Protein AF-A0AAV4WUE1-F1 (afdb_monomer_lite)

Secondary structure (DSSP, 8-state):
-----PPPPHHHHHHHHHHHHHHTSHHHHHHHHHS---TT-SSS---TT-HHHHHHHHHHHHHHHHTS---HHHHHHHHHTHHHHHHHHHHHHHHTGGGGGGS-TTTPPBPTTSSB-HHHHHHHHHHTT-S-HHHHHHHHHHTT-HHHHHHHHHH--HHHHHHHHTSS-HHHHHHHHHHHHHSSS---S----SS-HHHHTTT-TTHHHHHHHHS-HHHHHHHHHHHHHTT-S-HHHHHHHHHHS-HHHHHHHHHH-HHHHHHHHTSTTGGGGHHHHHHHHTTT--HHHHHHHHHIIIIIIITTT--SS-HHHHHHHHHHHS-HHHHHHHHH-GGGHHHHHHHHHHHGGG--

Radius of gyration: 22.45 Å; chains: 1; bounding box: 52×56×62 Å

pLDDT: mean 81.65, std 14.43, range [32.5, 96.62]

Structure (mmCIF, N/CA/C/O backbone):
data_AF-A0AAV4WUE1-F1
#
_entry.id   AF-A0AAV4WUE1-F1
#
loop_
_atom_site.group_PDB
_atom_site.id
_atom_site.type_symbol
_atom_site.label_atom_id
_atom_site.label_alt_id
_atom_site.label_comp_id
_atom_site.label_asym_id
_atom_site.label_entity_id
_atom_site.label_seq_id
_atom_site.pdbx_PDB_ins_code
_atom_site.Cartn_x
_atom_site.Cartn_y
_atom_site.Cartn_z
_atom_site.occupancy
_atom_site.B_iso_or_equiv
_atom_site.auth_seq_id
_atom_site.auth_comp_id
_atom_site.auth_asym_id
_atom_site.auth_atom_id
_atom_site.pdbx_PDB_model_num
ATOM 1 N N . MET A 1 1 ? -3.455 12.258 -20.852 1.00 51.34 1 MET A N 1
ATOM 2 C CA . MET A 1 1 ? -2.850 10.989 -20.392 1.00 51.34 1 MET A CA 1
ATOM 3 C C . MET A 1 1 ? -3.925 10.170 -19.678 1.00 51.34 1 MET A C 1
ATOM 5 O O . MET A 1 1 ? -4.513 10.698 -18.748 1.00 51.34 1 MET A O 1
ATOM 9 N N . ASN A 1 2 ? -4.271 8.955 -20.127 1.00 53.84 2 ASN A N 1
ATOM 10 C CA . ASN A 1 2 ? -5.356 8.165 -19.512 1.00 53.84 2 ASN A CA 1
ATOM 11 C C . ASN A 1 2 ? -4.783 6.968 -18.730 1.00 53.84 2 ASN A C 1
ATOM 13 O O . ASN A 1 2 ? -5.052 5.818 -19.054 1.00 53.84 2 ASN A O 1
ATOM 17 N N . ILE A 1 3 ? -3.950 7.245 -17.719 1.00 60.84 3 ILE A N 1
ATOM 18 C CA . ILE A 1 3 ? -3.452 6.241 -16.755 1.00 60.84 3 ILE A CA 1
ATOM 19 C C . ILE A 1 3 ? -4.465 6.143 -15.614 1.00 60.84 3 ILE A C 1
ATOM 21 O O . ILE A 1 3 ? -4.164 6.358 -14.443 1.00 60.84 3 ILE A O 1
ATOM 25 N N . ARG A 1 4 ? -5.732 5.921 -15.963 1.00 62.91 4 ARG A N 1
ATOM 26 C CA . ARG A 1 4 ? -6.765 5.703 -14.955 1.00 62.91 4 ARG A CA 1
ATOM 27 C C . ARG A 1 4 ? -6.743 4.222 -14.600 1.00 62.91 4 ARG A C 1
ATOM 29 O O . ARG A 1 4 ? -6.945 3.408 -15.502 1.00 62.91 4 ARG A O 1
ATOM 36 N N . PRO A 1 5 ? -6.491 3.856 -13.328 1.00 58.69 5 PRO A N 1
ATOM 37 C CA . PRO A 1 5 ? -6.560 2.467 -12.902 1.00 58.69 5 PRO A CA 1
ATOM 38 C C . PRO A 1 5 ? -7.924 1.898 -13.293 1.00 58.69 5 PRO A C 1
ATOM 40 O O . PRO A 1 5 ? -8.952 2.375 -12.811 1.00 58.69 5 PRO A O 1
ATOM 43 N N . GLN A 1 6 ? -7.943 0.924 -14.203 1.00 67.94 6 GLN A N 1
ATOM 44 C CA . GLN A 1 6 ? -9.198 0.337 -14.657 1.00 67.94 6 GLN A CA 1
ATOM 45 C C . GLN A 1 6 ? -9.863 -0.445 -13.523 1.00 67.94 6 GLN A C 1
ATOM 47 O O . GLN A 1 6 ? -9.188 -1.080 -12.705 1.00 67.94 6 GLN A O 1
ATOM 52 N N . VAL A 1 7 ? -11.195 -0.396 -13.492 1.00 77.94 7 VAL A N 1
ATOM 53 C CA . VAL A 1 7 ? -12.005 -1.230 -12.602 1.00 77.94 7 VAL A CA 1
ATOM 54 C C . VAL A 1 7 ? -11.716 -2.701 -12.936 1.00 77.94 7 VAL A C 1
ATOM 56 O O . VAL A 1 7 ? -11.739 -3.047 -14.119 1.00 77.94 7 VAL A O 1
ATOM 59 N N . PRO A 1 8 ? -11.434 -3.566 -11.944 1.00 84.44 8 PRO A N 1
ATOM 60 C CA . PRO A 1 8 ? -11.217 -4.984 -12.202 1.00 84.44 8 PRO A CA 1
ATOM 61 C C . PRO A 1 8 ? -12.427 -5.618 -12.882 1.00 84.44 8 PRO A C 1
ATOM 63 O O . PRO A 1 8 ? -13.576 -5.282 -12.587 1.00 84.44 8 PRO A O 1
ATOM 66 N N . SER A 1 9 ? -12.165 -6.580 -13.757 1.00 89.69 9 SER A N 1
ATOM 67 C CA . SER A 1 9 ? -13.206 -7.412 -14.350 1.00 89.69 9 SER A CA 1
ATOM 68 C C . SER A 1 9 ? -13.952 -8.215 -13.278 1.00 89.69 9 SER A C 1
ATOM 70 O O . SER A 1 9 ? -13.409 -8.536 -12.218 1.00 89.69 9 SER A O 1
ATOM 72 N N . LEU A 1 10 ? -15.189 -8.626 -13.576 1.00 91.75 10 LEU A N 1
ATOM 73 C CA . LEU A 1 10 ? -15.974 -9.477 -12.672 1.00 91.75 10 LEU A CA 1
ATOM 74 C C . LEU A 1 10 ? -15.225 -10.771 -12.311 1.00 91.75 10 LEU A C 1
ATOM 76 O O . LEU A 1 10 ? -15.263 -11.214 -11.165 1.00 91.75 10 LEU A O 1
ATOM 80 N N . LYS A 1 11 ? -14.500 -11.346 -13.278 1.00 91.56 11 LYS A N 1
ATOM 81 C CA . LYS A 1 11 ? -13.661 -12.530 -13.067 1.00 91.56 11 LYS A CA 1
ATOM 82 C C . LYS A 1 11 ? -12.560 -12.262 -12.036 1.00 91.56 11 LYS A C 1
ATOM 84 O O . LYS A 1 11 ? -12.383 -13.069 -11.130 1.00 91.56 11 LYS A O 1
ATOM 89 N N . GLU A 1 12 ? -11.849 -11.138 -12.146 1.00 91.00 12 GLU A N 1
ATOM 90 C CA . GLU A 1 12 ? -10.825 -10.731 -11.169 1.00 91.00 12 GLU A CA 1
ATOM 91 C C . GLU A 1 12 ? -11.423 -10.499 -9.782 1.00 91.00 12 GLU A C 1
ATOM 93 O O . GLU A 1 12 ? -10.920 -11.054 -8.807 1.00 91.00 12 GLU A O 1
ATOM 98 N N . MET A 1 13 ? -12.540 -9.771 -9.696 1.00 93.88 13 MET A N 1
ATOM 99 C CA . MET A 1 13 ? -13.234 -9.532 -8.428 1.00 93.88 13 MET A CA 1
ATOM 100 C C . MET A 1 13 ? -13.645 -10.837 -7.735 1.00 93.88 13 MET A C 1
ATOM 102 O O . MET A 1 13 ? -13.522 -10.953 -6.516 1.00 93.88 13 MET A O 1
ATOM 106 N N . MET A 1 14 ? -14.129 -11.827 -8.494 1.00 93.94 14 MET A N 1
ATOM 107 C CA . MET A 1 14 ? -14.515 -13.125 -7.936 1.00 93.94 14 MET A CA 1
ATOM 108 C C . MET A 1 14 ? -13.307 -13.935 -7.469 1.00 93.94 14 MET A C 1
ATOM 110 O O . MET A 1 14 ? -13.358 -14.481 -6.370 1.00 93.94 14 MET A O 1
ATOM 114 N N . MET A 1 15 ? -12.208 -13.962 -8.233 1.00 94.62 15 MET A N 1
ATOM 115 C CA . MET A 1 15 ? -10.966 -14.613 -7.792 1.00 94.62 15 MET A CA 1
ATOM 116 C C . MET A 1 15 ? -10.454 -14.010 -6.481 1.00 94.62 15 MET A C 1
ATOM 118 O O . MET A 1 15 ? -10.177 -14.744 -5.537 1.00 94.62 15 MET A O 1
ATOM 122 N N . ILE A 1 16 ? -10.413 -12.678 -6.392 1.00 94.81 16 ILE A N 1
ATOM 123 C CA . ILE A 1 16 ? -10.016 -11.951 -5.179 1.00 94.81 16 ILE A CA 1
ATOM 124 C C . ILE A 1 16 ? -10.940 -12.300 -4.011 1.00 94.81 16 ILE A C 1
ATOM 126 O O . ILE A 1 16 ? -10.474 -12.564 -2.906 1.00 94.81 16 ILE A O 1
ATOM 130 N N . LYS A 1 17 ? -12.256 -12.353 -4.243 1.00 95.25 17 LYS A N 1
ATOM 131 C CA . LYS A 1 17 ? -13.226 -12.708 -3.202 1.00 95.25 17 LYS A CA 1
ATOM 132 C C . LYS A 1 17 ? -13.005 -14.124 -2.664 1.00 95.25 17 LYS A C 1
ATOM 134 O O . LYS A 1 17 ? -13.074 -14.309 -1.452 1.00 95.25 17 LYS A O 1
ATOM 139 N N . VAL A 1 18 ? -12.739 -15.103 -3.531 1.00 95.25 18 VAL A N 1
ATOM 140 C CA . VAL A 1 18 ? -12.425 -16.480 -3.110 1.00 95.25 18 VAL A CA 1
ATOM 141 C C . VAL A 1 18 ? -11.096 -16.520 -2.357 1.00 95.25 18 VAL A C 1
ATOM 143 O O . VAL A 1 18 ? -11.035 -17.117 -1.285 1.00 95.25 18 VAL A O 1
ATOM 146 N N . ALA A 1 19 ? -10.068 -15.823 -2.846 1.00 95.19 19 ALA A N 1
ATOM 147 C CA . ALA A 1 19 ? -8.774 -15.738 -2.173 1.00 95.19 19 ALA A CA 1
ATOM 148 C C . ALA A 1 19 ? -8.902 -15.146 -0.757 1.00 95.19 19 ALA A C 1
ATOM 150 O O . ALA A 1 19 ? -8.377 -15.719 0.187 1.00 95.19 19 ALA A O 1
ATOM 151 N N . ILE A 1 20 ? -9.694 -14.080 -0.568 1.00 94.94 20 ILE A N 1
ATOM 152 C CA . ILE A 1 20 ? -9.978 -13.504 0.762 1.00 94.94 20 ILE A CA 1
ATOM 153 C C . ILE A 1 20 ? -10.638 -14.528 1.696 1.00 94.94 20 ILE A C 1
ATOM 155 O O . ILE A 1 20 ? -10.360 -14.534 2.896 1.00 94.94 20 ILE A O 1
ATOM 159 N N . LEU A 1 21 ? -11.544 -15.367 1.182 1.00 93.81 21 LEU A N 1
ATOM 160 C CA . LEU A 1 21 ? -12.186 -16.414 1.982 1.00 93.81 21 LEU A CA 1
ATOM 161 C C . LEU A 1 21 ? -11.181 -17.495 2.392 1.00 93.81 21 LEU A C 1
ATOM 163 O O . LEU A 1 21 ? -11.189 -17.898 3.552 1.00 93.81 21 LEU A O 1
ATOM 167 N N . LEU A 1 22 ? -10.287 -17.897 1.486 1.00 93.88 22 LEU A N 1
ATOM 168 C CA . LEU A 1 22 ? -9.200 -18.830 1.792 1.00 93.88 22 LEU A CA 1
ATOM 169 C C . LEU A 1 22 ? -8.220 -18.242 2.812 1.00 93.88 22 LEU A C 1
ATOM 171 O O . LEU A 1 22 ? -7.928 -18.891 3.807 1.00 93.88 22 LEU A O 1
ATOM 175 N N . SER A 1 23 ? -7.793 -16.986 2.660 1.00 90.94 23 SER A N 1
ATOM 176 C CA . SER A 1 23 ? -6.919 -16.306 3.631 1.00 90.94 23 SER A CA 1
ATOM 177 C C . SER A 1 23 ? -7.534 -16.185 5.034 1.00 90.94 23 SER A C 1
ATOM 179 O O . SER A 1 23 ? -6.822 -15.925 6.002 1.00 90.94 23 SER A O 1
ATOM 181 N N . ARG A 1 24 ? -8.859 -16.338 5.163 1.00 90.62 24 ARG A N 1
ATOM 182 C CA . ARG A 1 24 ? -9.587 -16.329 6.442 1.00 90.62 24 ARG A CA 1
ATOM 183 C C . ARG A 1 24 ? -9.763 -17.715 7.059 1.00 90.62 24 ARG A C 1
ATOM 185 O O . ARG A 1 24 ? -10.214 -17.786 8.201 1.00 90.62 24 ARG A O 1
ATOM 192 N N . ASP A 1 25 ? -9.438 -18.782 6.335 1.00 93.06 25 ASP A N 1
ATOM 193 C CA . ASP A 1 25 ? -9.416 -20.137 6.876 1.00 93.06 25 ASP A CA 1
ATOM 194 C C . ASP A 1 25 ? -8.406 -20.222 8.028 1.00 93.06 25 ASP A C 1
ATOM 196 O O . ASP A 1 25 ? -7.305 -19.682 7.936 1.00 93.06 25 ASP A O 1
ATOM 200 N N . ASN A 1 26 ? -8.780 -20.879 9.128 1.00 90.19 26 ASN A N 1
ATOM 201 C CA . ASN A 1 26 ? -7.963 -20.895 10.342 1.00 90.19 26 ASN A CA 1
ATOM 202 C C . ASN A 1 26 ? -6.594 -21.557 10.135 1.00 90.19 26 ASN A C 1
ATOM 204 O O . ASN A 1 26 ? -5.621 -21.100 10.732 1.00 90.19 26 ASN A O 1
ATOM 208 N N . GLU A 1 27 ? -6.501 -22.594 9.300 1.00 90.94 27 GLU A N 1
ATOM 209 C CA . GLU A 1 27 ? -5.236 -23.285 9.036 1.00 90.94 27 GLU A CA 1
ATOM 210 C C . GLU A 1 27 ? -4.313 -22.373 8.228 1.00 90.94 27 GLU A C 1
ATOM 212 O O . GLU A 1 27 ? -3.203 -22.083 8.674 1.00 90.94 27 GLU A O 1
ATOM 217 N N . ILE A 1 28 ? -4.808 -21.821 7.114 1.00 90.56 28 ILE A N 1
ATOM 218 C CA . ILE A 1 28 ? -4.050 -20.874 6.278 1.00 90.56 28 ILE A CA 1
ATOM 219 C C . ILE A 1 28 ? -3.626 -19.658 7.105 1.00 90.56 28 ILE A C 1
ATOM 221 O O . ILE A 1 28 ? -2.465 -19.255 7.099 1.00 90.56 28 ILE A O 1
ATOM 225 N N . LYS A 1 29 ? -4.556 -19.088 7.871 1.00 87.06 29 LYS A N 1
ATOM 226 C CA . LYS A 1 29 ? -4.295 -17.933 8.725 1.00 87.06 29 LYS A CA 1
ATOM 227 C C . LYS A 1 29 ? -3.235 -18.225 9.785 1.00 87.06 29 LYS A C 1
ATOM 229 O O . LYS A 1 29 ? -2.404 -17.362 10.048 1.00 87.06 29 LYS A O 1
ATOM 234 N N . SER A 1 30 ? -3.263 -19.402 10.409 1.00 87.19 30 SER A N 1
ATOM 235 C CA . SER A 1 30 ? -2.271 -19.778 11.423 1.00 87.19 30 SER A CA 1
ATOM 236 C C . SER A 1 30 ? -0.860 -19.839 10.835 1.00 87.19 30 SER A C 1
ATOM 238 O O . SER A 1 30 ? 0.076 -19.323 11.444 1.00 87.19 30 SER A O 1
ATOM 240 N N . LEU A 1 31 ? -0.735 -20.352 9.607 1.00 85.75 31 LEU A N 1
ATOM 241 C CA . LEU A 1 31 ? 0.522 -20.367 8.868 1.00 85.75 31 LEU A CA 1
ATOM 242 C C . LEU A 1 31 ? 0.985 -18.936 8.565 1.00 85.75 31 LEU A C 1
ATOM 244 O O . LEU A 1 31 ? 2.117 -18.587 8.876 1.00 85.75 31 LEU A O 1
ATOM 248 N N . VAL A 1 32 ? 0.088 -18.066 8.085 1.00 82.25 32 VAL A N 1
ATOM 249 C CA . VAL A 1 32 ? 0.389 -16.645 7.814 1.00 82.25 32 VAL A CA 1
ATOM 250 C C . VAL A 1 32 ? 0.825 -15.885 9.075 1.00 82.25 32 VAL A C 1
ATOM 252 O O . VAL A 1 32 ? 1.696 -15.025 9.003 1.00 82.25 32 VAL A O 1
ATOM 255 N N . VAL A 1 33 ? 0.247 -16.167 10.246 1.00 74.69 33 VAL A N 1
ATOM 256 C CA . VAL A 1 33 ? 0.644 -15.508 11.508 1.00 74.69 33 VAL A CA 1
ATOM 257 C C . VAL A 1 33 ? 2.054 -15.919 11.948 1.00 74.69 33 VAL A C 1
ATOM 259 O O . VAL A 1 33 ? 2.772 -15.108 12.534 1.00 74.69 33 VAL A O 1
ATOM 262 N N . ASN A 1 34 ? 2.470 -17.149 11.641 1.00 63.09 34 ASN A N 1
ATOM 263 C CA . ASN A 1 34 ? 3.813 -17.647 11.950 1.00 63.09 34 ASN A CA 1
ATOM 264 C C . ASN A 1 34 ? 4.895 -17.046 11.037 1.00 63.09 34 ASN A C 1
ATOM 266 O O . ASN A 1 34 ? 6.070 -17.029 11.403 1.00 63.09 34 ASN A O 1
ATOM 270 N N . VAL A 1 35 ? 4.492 -16.469 9.904 1.00 64.31 35 VAL A N 1
ATOM 271 C CA . VAL A 1 35 ? 5.312 -15.648 9.001 1.00 64.31 35 VAL A CA 1
ATOM 272 C C . VAL A 1 35 ? 5.462 -14.242 9.617 1.00 64.31 35 VAL A C 1
ATOM 274 O O . VAL A 1 35 ? 5.078 -13.250 9.005 1.00 64.31 35 VAL A O 1
ATOM 277 N N . LYS A 1 36 ? 5.949 -14.136 10.866 1.00 53.75 36 LYS A N 1
ATOM 278 C CA . LYS A 1 36 ? 6.082 -12.857 11.596 1.00 53.75 36 LYS A CA 1
ATOM 279 C C . LYS A 1 36 ? 6.928 -11.857 10.805 1.00 53.75 36 LYS A C 1
ATOM 281 O O . LYS A 1 36 ? 8.129 -12.061 10.665 1.00 53.75 36 LYS A O 1
ATOM 286 N N . ASP A 1 37 ? 6.307 -10.774 10.345 1.00 53.28 37 ASP A N 1
ATOM 287 C CA . ASP A 1 37 ? 7.000 -9.597 9.824 1.00 53.28 37 ASP A CA 1
ATOM 288 C C . ASP A 1 37 ? 7.270 -8.592 10.942 1.00 53.28 37 ASP A C 1
ATOM 290 O O . ASP A 1 37 ? 6.341 -7.988 11.485 1.00 53.28 37 ASP A O 1
ATOM 294 N N . ASP A 1 38 ? 8.546 -8.347 11.229 1.00 43.12 38 ASP A N 1
ATOM 295 C CA . ASP A 1 38 ? 8.981 -7.167 11.973 1.00 43.12 38 ASP A CA 1
ATOM 296 C C . ASP A 1 38 ? 8.921 -5.943 11.035 1.00 43.12 38 ASP A C 1
ATOM 298 O O . ASP A 1 38 ? 9.925 -5.447 10.536 1.00 43.12 38 ASP A O 1
ATOM 302 N N . PHE A 1 39 ? 7.706 -5.458 10.761 1.00 47.47 39 PHE A N 1
ATOM 303 C CA . PHE A 1 39 ? 7.399 -4.368 9.814 1.00 47.47 39 PHE A CA 1
ATOM 304 C C . PHE A 1 39 ? 7.913 -2.968 10.227 1.00 47.47 39 PHE A C 1
ATOM 306 O O . PHE A 1 39 ? 7.538 -1.971 9.607 1.00 47.47 39 PHE A O 1
ATOM 313 N N . TYR A 1 40 ? 8.720 -2.849 11.286 1.00 42.03 40 TYR A N 1
ATOM 314 C CA . TYR A 1 40 ? 8.951 -1.567 11.963 1.00 42.03 40 TYR A CA 1
ATOM 315 C C . TYR A 1 40 ? 10.125 -0.721 11.459 1.00 42.03 40 TYR A C 1
ATOM 317 O O . TYR A 1 40 ? 10.268 0.404 11.938 1.00 42.03 40 TYR A O 1
ATOM 325 N N . ASP A 1 41 ? 10.905 -1.166 10.470 1.00 37.91 41 ASP A N 1
ATOM 326 C CA . ASP A 1 41 ? 11.935 -0.310 9.871 1.00 37.91 41 ASP A CA 1
ATOM 327 C C . ASP A 1 41 ? 11.678 -0.054 8.380 1.00 37.91 41 ASP A C 1
ATOM 329 O O . ASP A 1 41 ? 11.808 -0.922 7.519 1.00 37.91 41 ASP A O 1
ATOM 333 N N . SER A 1 42 ? 11.285 1.185 8.074 1.00 42.00 42 SER A N 1
ATOM 334 C CA . SER A 1 42 ? 11.085 1.703 6.713 1.00 42.00 42 SER A CA 1
ATOM 335 C C . SER A 1 42 ? 12.388 1.893 5.924 1.00 42.00 42 SER A C 1
ATOM 337 O O . SER A 1 42 ? 12.372 2.402 4.802 1.00 42.00 42 SER A O 1
ATOM 339 N N . SER A 1 43 ? 13.520 1.496 6.489 1.00 39.88 43 SER A N 1
ATOM 340 C CA . SER A 1 43 ? 14.807 1.487 5.824 1.00 39.88 43 SER A CA 1
ATOM 341 C C . SER A 1 43 ? 15.527 0.190 6.151 1.00 39.88 43 SER A C 1
ATOM 343 O O . SER A 1 43 ? 15.800 -0.081 7.306 1.00 39.88 43 SER A O 1
ATOM 345 N N . ILE A 1 44 ? 15.923 -0.534 5.105 1.00 36.22 44 ILE A N 1
ATOM 346 C CA . ILE A 1 44 ? 16.781 -1.731 5.113 1.00 36.22 44 ILE A CA 1
ATOM 347 C C . ILE A 1 44 ? 16.010 -3.059 4.989 1.00 36.22 44 ILE A C 1
ATOM 349 O O . ILE A 1 44 ? 15.071 -3.384 5.703 1.00 36.22 44 ILE A O 1
ATOM 353 N N . SER A 1 45 ? 16.445 -3.797 3.972 1.00 44.38 45 SER A N 1
ATOM 354 C CA . SER A 1 45 ? 15.982 -5.083 3.464 1.00 44.38 45 SER A CA 1
ATOM 355 C C . SER A 1 45 ? 15.980 -6.206 4.501 1.00 44.38 45 SER A C 1
ATOM 357 O O . SER A 1 45 ? 17.053 -6.531 5.002 1.00 44.38 45 SER A O 1
ATOM 359 N N . PHE A 1 46 ? 14.852 -6.891 4.716 1.00 41.12 46 PHE A N 1
ATOM 360 C CA . PHE A 1 46 ? 14.830 -8.146 5.486 1.00 41.12 46 PHE A CA 1
ATOM 361 C C . PHE A 1 46 ? 13.667 -9.078 5.101 1.00 41.12 46 PHE A C 1
ATOM 363 O O . PHE A 1 46 ? 12.797 -9.330 5.925 1.00 41.12 46 PHE A O 1
ATOM 370 N N . TYR A 1 47 ? 13.637 -9.632 3.880 1.00 52.50 47 TYR A N 1
ATOM 371 C CA . TYR A 1 47 ? 12.582 -10.605 3.510 1.00 52.50 47 TYR A CA 1
ATOM 372 C C . TYR A 1 47 ? 13.064 -11.865 2.764 1.00 52.50 47 TYR A C 1
ATOM 374 O O . TYR A 1 47 ? 12.250 -12.609 2.231 1.00 52.50 47 TYR A O 1
ATOM 382 N N . ASP A 1 48 ? 14.359 -12.188 2.823 1.00 41.56 48 ASP A N 1
ATOM 383 C CA . ASP A 1 48 ? 14.929 -13.382 2.162 1.00 41.56 48 ASP A CA 1
ATOM 384 C C . ASP A 1 48 ? 14.746 -14.704 2.958 1.00 41.56 48 ASP A C 1
ATOM 386 O O . ASP A 1 48 ? 15.227 -15.761 2.574 1.00 41.56 48 ASP A O 1
ATOM 390 N N . LEU A 1 49 ? 14.044 -14.697 4.101 1.00 44.31 49 LEU A N 1
ATOM 391 C CA . LEU A 1 49 ? 14.000 -15.859 5.012 1.00 44.31 49 LEU A CA 1
ATOM 392 C C . LEU A 1 49 ? 12.731 -16.731 4.930 1.00 44.31 49 LEU A C 1
ATOM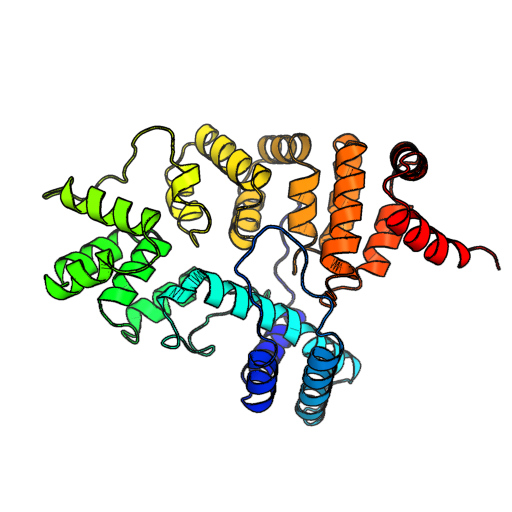 394 O O . LEU A 1 49 ? 12.565 -17.608 5.776 1.00 44.31 49 LEU A O 1
ATOM 398 N N . ARG A 1 50 ? 11.810 -16.515 3.973 1.00 56.56 50 ARG A N 1
ATOM 399 C CA . ARG A 1 50 ? 10.449 -17.110 4.062 1.00 56.56 50 ARG A CA 1
ATOM 400 C C . ARG A 1 50 ? 9.877 -17.752 2.795 1.00 56.56 50 ARG A C 1
ATOM 402 O O . ARG A 1 50 ? 8.685 -18.059 2.766 1.00 56.56 50 ARG A O 1
ATOM 409 N N . GLY A 1 51 ? 10.689 -17.996 1.763 1.00 59.50 51 GLY A N 1
ATOM 410 C CA . GLY A 1 51 ? 10.225 -18.676 0.539 1.00 59.50 51 GLY A CA 1
ATOM 411 C C . GLY A 1 51 ? 9.592 -20.052 0.814 1.00 59.50 51 GLY A C 1
ATOM 412 O O . GLY A 1 51 ? 8.573 -20.407 0.221 1.00 59.50 51 GLY A O 1
ATOM 413 N N . ASN A 1 52 ? 10.125 -20.790 1.791 1.00 65.38 52 ASN A N 1
ATOM 414 C CA . ASN A 1 52 ? 9.595 -22.091 2.210 1.00 65.38 52 ASN A CA 1
ATOM 415 C C . ASN A 1 52 ? 8.222 -21.996 2.906 1.00 65.38 52 ASN A C 1
ATOM 417 O O . ASN A 1 52 ? 7.333 -22.781 2.595 1.00 65.38 52 ASN A O 1
ATOM 421 N N . GLN A 1 53 ? 8.008 -21.016 3.787 1.00 75.94 53 GLN A N 1
ATOM 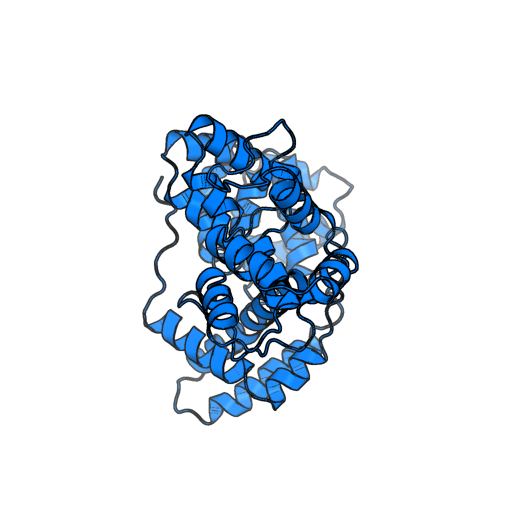422 C CA . GLN A 1 53 ? 6.740 -20.851 4.509 1.00 75.94 53 GLN A CA 1
ATOM 423 C C . GLN A 1 53 ? 5.593 -20.426 3.583 1.00 75.94 53 GLN A C 1
ATOM 425 O O . GLN A 1 53 ? 4.460 -20.874 3.743 1.00 75.94 53 GLN A O 1
ATOM 430 N N . TRP A 1 54 ? 5.872 -19.582 2.583 1.00 80.88 54 TRP A N 1
ATOM 431 C CA . TRP A 1 54 ? 4.862 -19.220 1.584 1.00 80.88 54 TRP A CA 1
ATOM 432 C C . TRP A 1 54 ? 4.498 -20.387 0.670 1.00 80.88 54 TRP A C 1
ATOM 434 O O . TRP A 1 54 ? 3.330 -20.509 0.306 1.00 80.88 54 TRP A O 1
ATOM 444 N N . THR A 1 55 ? 5.457 -21.263 0.366 1.00 83.94 55 THR A N 1
ATOM 445 C CA . THR A 1 55 ? 5.192 -22.499 -0.383 1.00 83.94 55 THR A CA 1
ATOM 446 C C . THR A 1 55 ? 4.218 -23.393 0.388 1.00 83.94 55 THR A C 1
ATOM 448 O O . THR A 1 55 ? 3.202 -23.793 -0.169 1.00 83.94 55 THR A O 1
ATOM 451 N N . GLU A 1 56 ? 4.432 -23.599 1.693 1.00 88.81 56 GLU A N 1
ATOM 452 C CA . GLU A 1 56 ? 3.511 -24.366 2.552 1.00 88.81 56 GLU A CA 1
ATOM 453 C C . GLU A 1 56 ? 2.096 -23.753 2.581 1.00 88.81 56 GLU A C 1
ATOM 455 O O . GLU A 1 56 ? 1.092 -24.459 2.464 1.00 88.81 56 GLU A O 1
ATOM 460 N N . ILE A 1 57 ? 1.994 -22.421 2.680 1.00 89.88 57 ILE A N 1
ATOM 461 C CA . ILE A 1 57 ? 0.707 -21.710 2.618 1.00 89.88 57 ILE A CA 1
ATOM 462 C C . ILE A 1 57 ? 0.010 -21.952 1.272 1.00 89.88 57 ILE A C 1
ATOM 464 O O . ILE A 1 57 ? -1.202 -22.183 1.241 1.00 89.88 57 ILE A O 1
ATOM 468 N N . GLN A 1 58 ? 0.756 -21.888 0.167 1.00 90.88 58 GLN A N 1
ATOM 469 C CA . GLN A 1 58 ? 0.229 -22.102 -1.178 1.00 90.88 58 GLN A CA 1
ATOM 470 C C . GLN A 1 58 ? -0.219 -23.550 -1.390 1.00 90.88 58 GLN A C 1
ATOM 472 O O . GLN A 1 58 ? -1.311 -23.759 -1.910 1.00 90.88 58 GLN A O 1
ATOM 477 N N . GLU A 1 59 ? 0.567 -24.533 -0.951 1.00 92.62 59 GLU A N 1
ATOM 478 C CA . GLU A 1 59 ? 0.215 -25.957 -0.997 1.00 92.62 59 GLU A CA 1
ATOM 479 C C . GLU A 1 59 ? -1.068 -26.219 -0.208 1.00 92.62 59 GLU A C 1
ATOM 481 O O . GLU A 1 59 ? -2.043 -26.743 -0.746 1.00 92.62 59 GLU A O 1
ATOM 486 N N . LYS A 1 60 ? -1.138 -25.726 1.032 1.00 95.00 60 LYS A N 1
ATOM 487 C CA . LYS A 1 60 ? -2.318 -25.892 1.883 1.00 95.00 60 LYS A CA 1
ATOM 488 C C . LYS A 1 60 ? -3.563 -25.220 1.302 1.00 95.00 60 LYS A C 1
ATOM 490 O O . LYS A 1 60 ? -4.679 -25.735 1.421 1.00 95.00 60 LYS A O 1
ATOM 495 N N . ALA A 1 61 ? -3.398 -24.053 0.687 1.00 94.75 61 ALA A N 1
ATOM 496 C CA . ALA A 1 61 ? -4.482 -23.375 -0.006 1.00 94.75 61 ALA A CA 1
ATOM 497 C C . ALA A 1 61 ? -4.908 -24.099 -1.286 1.00 94.75 61 ALA A C 1
ATOM 499 O O . ALA A 1 61 ? -6.105 -24.142 -1.582 1.00 94.75 61 ALA A O 1
ATOM 500 N N . MET A 1 62 ? -3.952 -24.685 -2.010 1.00 95.69 62 MET A N 1
ATOM 501 C CA . MET A 1 62 ? -4.211 -25.498 -3.190 1.00 95.69 62 MET A CA 1
ATOM 502 C C . MET A 1 62 ? -5.024 -26.743 -2.821 1.00 95.69 62 MET A C 1
ATOM 504 O O . MET A 1 62 ? -6.038 -27.010 -3.462 1.00 95.69 62 MET A O 1
ATOM 508 N N . ASP A 1 63 ? -4.673 -27.433 -1.735 1.00 95.19 63 ASP A N 1
ATOM 509 C CA . ASP A 1 63 ? -5.437 -28.579 -1.229 1.00 95.19 63 ASP A CA 1
ATOM 510 C C . ASP A 1 63 ? -6.893 -28.198 -0.959 1.00 95.19 63 ASP A C 1
ATOM 512 O O . ASP A 1 63 ? -7.821 -28.870 -1.410 1.00 95.19 63 ASP A O 1
ATOM 516 N N . LYS A 1 64 ? -7.121 -27.067 -0.282 1.00 95.06 64 LYS A N 1
ATOM 517 C CA . LYS A 1 64 ? -8.479 -26.597 0.023 1.00 95.06 64 LYS A CA 1
ATOM 518 C C . LYS A 1 64 ? -9.255 -26.225 -1.233 1.00 95.06 64 LYS A C 1
ATOM 520 O O . LYS A 1 64 ? -10.415 -26.610 -1.359 1.00 95.06 64 LYS A O 1
ATOM 525 N N . ILE A 1 65 ? -8.652 -25.487 -2.163 1.00 95.31 65 ILE A N 1
ATOM 526 C CA . ILE A 1 65 ? -9.362 -25.047 -3.368 1.00 95.31 65 ILE A CA 1
ATOM 527 C C . ILE A 1 65 ? -9.555 -26.177 -4.387 1.00 95.31 65 ILE A C 1
ATOM 529 O O . ILE A 1 65 ? -10.489 -26.103 -5.182 1.00 95.31 65 ILE A O 1
ATOM 533 N N . SER A 1 66 ? -8.733 -27.233 -4.340 1.00 93.62 66 SER A N 1
ATOM 534 C CA . SER A 1 66 ? -8.875 -28.420 -5.195 1.00 93.62 66 SER A CA 1
ATOM 535 C C . SER A 1 66 ? -10.212 -29.142 -4.990 1.00 93.62 66 SER A C 1
ATOM 537 O O . SER A 1 66 ? -10.712 -29.788 -5.906 1.00 93.62 66 SER A O 1
ATOM 539 N N . THR A 1 67 ? -10.832 -28.961 -3.817 1.00 91.62 67 THR A N 1
ATOM 540 C CA . THR A 1 67 ? -12.177 -29.470 -3.506 1.00 91.62 67 THR A CA 1
ATOM 541 C C . THR A 1 67 ? -13.292 -28.747 -4.267 1.00 91.62 67 THR A C 1
ATOM 543 O O . THR A 1 67 ? -14.420 -29.233 -4.320 1.00 91.62 67 THR A O 1
ATOM 546 N N . VAL A 1 68 ? -12.996 -27.587 -4.859 1.00 90.12 68 VAL A N 1
ATOM 547 C CA . VAL A 1 68 ? -13.932 -26.811 -5.672 1.00 90.12 68 VAL A CA 1
ATOM 548 C C . VAL A 1 68 ? -13.721 -27.170 -7.142 1.00 90.12 68 VAL A C 1
ATOM 550 O O . VAL A 1 68 ? -12.592 -27.125 -7.633 1.00 90.12 68 VAL A O 1
ATOM 553 N N . GLU A 1 69 ? -14.809 -27.456 -7.864 1.00 91.75 69 GLU A N 1
ATOM 554 C CA . GLU A 1 69 ? -14.825 -27.778 -9.302 1.00 91.75 69 GLU A CA 1
ATOM 555 C C . GLU A 1 69 ? -14.450 -26.564 -10.184 1.00 91.75 69 GLU A C 1
ATOM 557 O O . GLU A 1 69 ? -15.260 -26.006 -10.925 1.00 91.75 69 GLU A O 1
ATOM 562 N N . LEU A 1 70 ? -13.200 -26.114 -10.084 1.00 92.31 70 LEU A N 1
ATOM 563 C CA . LEU A 1 70 ? -12.621 -25.029 -10.868 1.00 92.31 70 LEU A CA 1
ATOM 564 C C . LEU A 1 70 ? -11.465 -25.551 -11.727 1.00 92.31 70 LEU A C 1
ATOM 566 O O . LEU A 1 70 ? -10.738 -26.447 -11.303 1.00 92.31 70 LEU A O 1
ATOM 570 N N . PRO A 1 71 ? -11.215 -24.958 -12.909 1.00 94.50 71 PRO A N 1
ATOM 571 C CA . PRO A 1 71 ? -10.025 -25.284 -13.686 1.00 94.50 71 PRO A CA 1
ATOM 572 C C . PRO A 1 71 ? -8.746 -25.051 -12.872 1.00 94.50 71 PRO A C 1
ATOM 574 O O . PRO A 1 71 ? -8.603 -24.005 -12.236 1.00 94.50 71 PRO A O 1
ATOM 577 N N . THR A 1 72 ? -7.775 -25.962 -12.960 1.00 93.69 72 THR A N 1
ATOM 578 C CA . THR A 1 72 ? -6.500 -25.884 -12.216 1.00 93.69 72 THR A CA 1
ATOM 579 C C . THR A 1 72 ? -5.756 -24.567 -12.447 1.00 93.69 72 THR A C 1
ATOM 581 O O . THR A 1 72 ? -5.180 -23.994 -11.526 1.00 93.69 72 THR A O 1
ATOM 584 N N . SER A 1 73 ? -5.816 -24.021 -13.665 1.00 92.88 73 SER A N 1
ATOM 585 C CA . SER A 1 73 ? -5.220 -22.716 -13.978 1.00 92.88 73 SER A CA 1
ATOM 586 C C . SER A 1 73 ? -5.872 -21.563 -13.207 1.00 92.88 73 SER A C 1
ATOM 588 O O . SER A 1 73 ? -5.199 -20.597 -12.855 1.00 92.88 73 SER A O 1
ATOM 590 N N . LEU A 1 74 ? -7.173 -21.656 -12.919 1.00 93.69 74 LEU A N 1
ATOM 591 C CA . LEU A 1 74 ? -7.893 -20.679 -12.110 1.00 93.69 74 LEU A CA 1
ATOM 592 C C . LEU A 1 74 ? -7.598 -20.869 -10.622 1.00 93.69 74 LEU A C 1
ATOM 594 O O . LEU A 1 74 ? -7.389 -19.879 -9.927 1.00 93.69 74 LEU A O 1
ATOM 598 N N . GLN A 1 75 ? -7.535 -22.118 -10.157 1.00 95.12 75 GLN A N 1
ATOM 599 C CA . GLN A 1 75 ? -7.151 -22.446 -8.783 1.00 95.12 75 GLN A CA 1
ATOM 600 C C . GLN A 1 75 ? -5.774 -21.864 -8.447 1.00 95.12 75 GLN A C 1
ATOM 602 O O . GLN A 1 75 ? -5.645 -21.119 -7.478 1.00 95.12 75 GLN A O 1
ATOM 607 N N . LYS A 1 76 ? -4.783 -22.095 -9.319 1.00 93.19 76 LYS A N 1
ATOM 608 C CA . LYS A 1 76 ? -3.431 -21.541 -9.183 1.00 93.19 76 LYS A CA 1
ATOM 609 C C . LYS A 1 76 ? -3.447 -20.016 -9.048 1.00 93.19 76 LYS A C 1
ATOM 611 O O . LYS A 1 76 ? -2.885 -19.482 -8.100 1.00 93.19 76 LYS A O 1
ATOM 616 N N . ARG A 1 77 ? -4.177 -19.323 -9.928 1.00 91.88 77 ARG A N 1
ATOM 617 C CA . ARG A 1 77 ? -4.312 -17.857 -9.871 1.00 91.88 77 ARG A CA 1
ATOM 618 C C . ARG A 1 77 ? -4.973 -17.354 -8.589 1.00 91.88 77 ARG A C 1
ATOM 620 O O . ARG A 1 77 ? -4.661 -16.259 -8.144 1.00 91.88 77 ARG A O 1
ATOM 627 N N . ILE A 1 78 ? -5.915 -18.104 -8.017 1.00 95.06 78 ILE A N 1
ATOM 628 C CA . ILE A 1 78 ? -6.550 -17.738 -6.744 1.00 95.06 78 ILE A CA 1
ATOM 629 C C . ILE A 1 78 ? -5.562 -17.916 -5.585 1.00 95.06 78 ILE A C 1
ATOM 631 O O . ILE A 1 78 ? -5.483 -17.044 -4.724 1.00 95.06 78 ILE A O 1
ATOM 635 N N . VAL A 1 79 ? -4.793 -19.006 -5.578 1.00 93.62 79 VAL A N 1
ATOM 636 C CA . VAL A 1 79 ? -3.763 -19.272 -4.561 1.00 93.62 79 VAL A CA 1
ATOM 637 C C . VAL A 1 79 ? -2.657 -18.210 -4.597 1.00 93.62 79 VAL A C 1
ATOM 639 O O . VAL A 1 79 ? -2.276 -17.696 -3.547 1.00 93.62 79 VAL A O 1
ATOM 642 N N . GLU A 1 80 ? -2.218 -17.792 -5.788 1.00 89.12 80 GLU A N 1
ATOM 643 C CA . GLU A 1 80 ? -1.235 -16.710 -5.979 1.00 89.12 80 GLU A CA 1
ATOM 644 C C . GLU A 1 80 ? -1.687 -15.368 -5.361 1.00 89.12 80 GLU A C 1
ATOM 646 O O . GLU A 1 80 ? -0.857 -14.562 -4.948 1.00 89.12 80 GLU A O 1
ATOM 651 N N . LEU A 1 81 ? -2.998 -15.124 -5.221 1.00 90.75 81 LEU A N 1
ATOM 652 C CA . LEU A 1 81 ? -3.528 -13.901 -4.602 1.00 90.75 81 LEU A CA 1
ATOM 653 C C . LEU A 1 81 ? -3.452 -13.901 -3.068 1.00 90.75 81 LEU A C 1
ATOM 655 O O . LEU A 1 81 ? -3.595 -12.840 -2.458 1.00 90.75 81 LEU A O 1
ATOM 659 N N . ILE A 1 82 ? -3.238 -15.049 -2.419 1.00 90.69 82 ILE A N 1
ATOM 660 C CA . ILE A 1 82 ? -3.261 -15.148 -0.951 1.00 90.69 82 ILE A CA 1
ATOM 661 C C . ILE A 1 82 ? -2.160 -14.298 -0.328 1.00 90.69 82 ILE A C 1
ATOM 663 O O . ILE A 1 82 ? -2.419 -13.590 0.643 1.00 90.69 82 ILE A O 1
ATOM 667 N N . LYS A 1 83 ? -0.951 -14.323 -0.890 1.00 85.75 83 LYS A N 1
ATOM 668 C CA . LYS A 1 83 ? 0.174 -13.562 -0.347 1.00 85.75 83 LYS A CA 1
ATOM 669 C C . LYS A 1 83 ? -0.029 -12.047 -0.421 1.00 85.75 83 LYS A C 1
ATOM 671 O O . LYS A 1 83 ? 0.036 -11.428 0.641 1.00 85.75 83 LYS A O 1
ATOM 676 N N . PRO A 1 84 ? -0.317 -11.418 -1.582 1.00 85.12 84 PRO A N 1
ATOM 677 C CA . PRO A 1 84 ? -0.533 -9.971 -1.621 1.00 85.12 84 PRO A CA 1
ATOM 678 C C . PRO A 1 84 ? -1.696 -9.524 -0.722 1.00 85.12 84 PRO A C 1
ATOM 680 O O . PRO A 1 84 ? -1.599 -8.481 -0.078 1.00 85.12 84 PRO A O 1
ATOM 683 N N . LEU A 1 85 ? -2.758 -10.331 -0.588 1.00 89.94 85 LEU A N 1
ATOM 684 C CA . LEU A 1 85 ? -3.848 -10.054 0.355 1.00 89.94 85 LEU A CA 1
ATOM 685 C C . LEU A 1 85 ? -3.377 -10.121 1.815 1.00 89.94 85 LEU A C 1
ATOM 687 O O . LEU A 1 85 ? -3.662 -9.222 2.604 1.00 89.94 85 LEU A O 1
ATOM 691 N N . SER A 1 86 ? -2.632 -11.159 2.189 1.00 87.00 86 SER A N 1
ATOM 692 C CA . SER A 1 86 ? -2.071 -11.296 3.536 1.00 87.00 86 SER A CA 1
ATOM 693 C C . SER A 1 86 ? -1.134 -10.137 3.888 1.00 87.00 86 SER A C 1
ATOM 695 O O . SER A 1 86 ? -1.246 -9.583 4.982 1.00 87.00 86 SER A O 1
ATOM 697 N N . LEU A 1 87 ? -0.282 -9.715 2.950 1.00 82.75 87 LEU A N 1
ATOM 698 C CA . LEU A 1 87 ? 0.625 -8.578 3.122 1.00 82.75 87 LEU A CA 1
ATOM 699 C C . LEU A 1 87 ? -0.137 -7.253 3.273 1.00 82.75 87 LEU A C 1
ATOM 701 O O . LEU A 1 87 ? 0.186 -6.456 4.152 1.00 82.75 87 LEU A O 1
ATOM 705 N N . GLU A 1 88 ? -1.190 -7.018 2.486 1.00 86.12 88 GLU A N 1
ATOM 706 C CA . GLU A 1 88 ? -2.041 -5.828 2.636 1.00 86.12 88 GLU A CA 1
ATOM 707 C C . GLU A 1 88 ? -2.764 -5.817 4.000 1.00 86.12 88 GLU A C 1
ATOM 709 O O . GLU A 1 88 ? -2.854 -4.774 4.655 1.00 86.12 88 GLU A O 1
ATOM 714 N N . ALA A 1 89 ? -3.219 -6.977 4.488 1.00 88.12 89 ALA A N 1
ATOM 715 C CA . ALA A 1 89 ? -3.814 -7.104 5.820 1.00 88.12 89 ALA A CA 1
ATOM 716 C C . ALA A 1 89 ? -2.802 -6.858 6.949 1.00 88.12 89 ALA A C 1
ATOM 718 O O . ALA A 1 89 ? -3.116 -6.153 7.912 1.00 88.12 89 ALA A O 1
ATOM 719 N N . GLN A 1 90 ? -1.592 -7.407 6.838 1.00 83.44 90 GLN A N 1
ATOM 720 C CA . GLN A 1 90 ? -0.508 -7.179 7.796 1.00 83.44 90 GLN A CA 1
ATOM 721 C C . GLN A 1 90 ? -0.081 -5.713 7.817 1.00 83.44 90 GLN A C 1
ATOM 723 O O . GLN A 1 90 ? 0.010 -5.132 8.895 1.00 83.44 90 GLN A O 1
ATOM 728 N N . LYS A 1 91 ? 0.071 -5.080 6.650 1.00 81.88 91 LYS A N 1
ATOM 729 C CA . LYS A 1 91 ? 0.340 -3.643 6.529 1.00 81.88 91 LYS A CA 1
ATOM 730 C C . LYS A 1 91 ? -0.716 -2.815 7.253 1.00 81.88 91 LYS A C 1
ATOM 732 O O . LYS A 1 91 ? -0.376 -1.920 8.026 1.00 81.88 91 LYS A O 1
ATOM 737 N N . TRP A 1 92 ? -1.997 -3.123 7.041 1.00 86.88 92 TRP A N 1
ATOM 738 C CA . TRP A 1 92 ? -3.075 -2.443 7.754 1.00 86.88 92 TRP A CA 1
ATOM 739 C C . TRP A 1 92 ? -2.951 -2.644 9.269 1.00 86.88 92 TRP A C 1
ATOM 741 O O . TRP A 1 92 ? -3.013 -1.667 10.010 1.00 86.88 92 TRP A O 1
ATOM 751 N N . LYS A 1 93 ? -2.704 -3.869 9.747 1.00 86.56 93 LYS A N 1
ATOM 752 C CA . LYS A 1 93 ? -2.518 -4.146 11.183 1.00 86.56 93 LYS A CA 1
ATOM 753 C C . LYS A 1 93 ? -1.296 -3.451 11.778 1.00 86.56 93 LYS A C 1
ATOM 755 O O . LYS A 1 93 ? -1.385 -2.987 12.905 1.00 86.56 93 LYS A O 1
ATOM 760 N N . GLY A 1 94 ? -0.193 -3.351 11.038 1.00 81.56 94 GLY A N 1
ATOM 761 C CA . GLY A 1 94 ? 1.016 -2.650 11.473 1.00 81.56 94 GLY A CA 1
ATOM 762 C C . GLY A 1 94 ? 0.759 -1.162 11.700 1.00 81.56 94 GLY A C 1
ATOM 763 O O . GLY A 1 94 ? 1.102 -0.634 12.751 1.00 81.56 94 GLY A O 1
ATOM 764 N N . ILE A 1 95 ? 0.060 -0.512 10.764 1.00 79.94 95 ILE A N 1
ATOM 765 C CA . ILE A 1 95 ? -0.351 0.898 10.896 1.00 79.94 95 ILE A CA 1
ATOM 766 C C . ILE A 1 95 ? -1.343 1.091 12.052 1.00 79.94 95 ILE A C 1
ATOM 768 O O . ILE A 1 95 ? -1.365 2.137 12.688 1.00 79.94 95 ILE A O 1
ATOM 772 N N . HIS A 1 96 ? -2.169 0.085 12.340 1.00 86.31 96 HIS A N 1
ATOM 773 C CA . HIS A 1 96 ? -3.169 0.134 13.408 1.00 86.31 96 HIS A CA 1
ATOM 774 C C . HIS A 1 96 ? -2.766 -0.718 14.614 1.00 86.31 96 HIS A C 1
ATOM 776 O O . HIS A 1 96 ? -3.632 -1.272 15.296 1.00 86.31 96 HIS A O 1
ATOM 782 N N . SER A 1 97 ? -1.465 -0.831 14.896 1.00 86.00 97 SER A N 1
ATOM 783 C CA . SER A 1 97 ? -0.954 -1.684 15.976 1.00 86.00 97 SER A CA 1
ATOM 784 C C . SER A 1 97 ? -1.470 -1.255 17.351 1.00 86.00 97 SER A C 1
ATOM 786 O O . SER A 1 97 ? -1.651 -2.096 18.232 1.00 86.00 97 SER A O 1
ATOM 788 N N . PHE A 1 98 ? -1.832 0.025 17.507 1.00 85.25 98 PHE A N 1
ATOM 789 C CA . PHE A 1 98 ? -2.506 0.559 18.692 1.00 85.25 98 PHE A CA 1
ATOM 790 C C . PHE A 1 98 ? -3.864 -0.099 18.984 1.00 85.25 98 PHE A C 1
ATOM 792 O O . PHE A 1 98 ? -4.358 0.043 20.093 1.00 85.25 98 PHE A O 1
ATOM 799 N N . LEU A 1 99 ? -4.480 -0.807 18.028 1.00 87.44 99 LEU A N 1
ATOM 800 C CA . LEU A 1 99 ? -5.704 -1.590 18.247 1.00 87.44 99 LEU A CA 1
ATOM 801 C C . LEU A 1 99 ? -5.427 -2.992 18.819 1.00 87.44 99 LEU A C 1
ATOM 803 O O . LEU A 1 99 ? -6.370 -3.698 19.199 1.00 87.44 99 LEU A O 1
ATOM 807 N N . GLY A 1 100 ? -4.160 -3.415 18.863 1.00 84.50 100 GLY A N 1
ATOM 808 C CA . GLY A 1 100 ? -3.743 -4.746 19.293 1.00 84.50 100 GLY A CA 1
ATOM 809 C C . GLY A 1 100 ? -4.495 -5.862 18.561 1.00 84.50 100 GLY A C 1
ATOM 810 O O . GLY A 1 100 ? -4.765 -5.786 17.364 1.00 84.50 100 GLY A O 1
ATOM 811 N N . ASN A 1 101 ? -4.898 -6.893 19.307 1.00 84.00 101 ASN A N 1
ATOM 812 C CA . ASN A 1 101 ? -5.661 -8.033 18.781 1.00 84.00 101 ASN A CA 1
ATOM 813 C C . ASN A 1 101 ? -7.186 -7.812 18.783 1.00 84.00 101 ASN A C 1
ATOM 815 O O . ASN A 1 101 ? -7.946 -8.757 18.577 1.00 84.00 101 ASN A O 1
ATOM 819 N N . THR A 1 102 ? -7.655 -6.583 19.022 1.00 85.38 102 THR A N 1
ATOM 820 C CA . THR A 1 102 ? -9.095 -6.280 19.117 1.00 85.38 102 THR A CA 1
ATOM 821 C C . THR A 1 102 ? -9.798 -6.393 17.762 1.00 85.38 102 THR A C 1
ATOM 823 O O . THR A 1 102 ? -11.001 -6.644 17.692 1.00 85.38 102 THR A O 1
ATOM 826 N N . VAL A 1 103 ? -9.053 -6.209 16.668 1.00 86.94 103 VAL A N 1
ATOM 827 C CA . VAL A 1 103 ? -9.581 -6.268 15.303 1.00 86.94 103 VAL A CA 1
ATOM 828 C C . VAL A 1 103 ? -9.268 -7.615 14.667 1.00 86.94 103 VAL A C 1
ATOM 830 O O . VAL A 1 103 ? -8.113 -8.022 14.555 1.00 86.94 103 VAL A O 1
ATOM 833 N N . SER A 1 104 ? -10.315 -8.292 14.197 1.00 87.31 104 SER A N 1
ATOM 834 C CA . SER A 1 104 ? -10.185 -9.537 13.442 1.00 87.31 104 SER A CA 1
ATOM 835 C C . SER A 1 104 ? -10.126 -9.281 11.931 1.00 87.31 104 SER A C 1
ATOM 837 O O . SER A 1 104 ? -10.639 -8.280 11.434 1.00 87.31 104 SER A O 1
ATOM 839 N N . ASP A 1 105 ? -9.605 -10.236 11.157 1.00 85.19 105 ASP A N 1
ATOM 840 C CA . ASP A 1 105 ? -9.590 -10.151 9.681 1.00 85.19 105 ASP A CA 1
ATOM 841 C C . ASP A 1 105 ? -10.995 -10.134 9.056 1.00 85.19 105 ASP A C 1
ATOM 843 O O . ASP A 1 105 ? -11.172 -9.773 7.888 1.00 85.19 105 ASP A O 1
ATOM 847 N N . GLN A 1 106 ? -12.015 -10.530 9.823 1.00 86.88 106 GLN A N 1
ATOM 848 C CA . GLN A 1 106 ? -13.416 -10.452 9.411 1.00 86.88 106 GLN A CA 1
ATOM 849 C C . GLN A 1 106 ? -13.959 -9.020 9.478 1.00 86.88 106 GLN A C 1
ATOM 851 O O . GLN A 1 106 ? -14.926 -8.699 8.788 1.00 86.88 106 GLN A O 1
ATOM 856 N N . ASP A 1 107 ? -13.340 -8.158 10.286 1.00 90.75 107 ASP A N 1
ATOM 857 C CA . ASP A 1 107 ? -13.715 -6.750 10.401 1.00 90.75 107 ASP A CA 1
ATOM 858 C C . ASP A 1 107 ? -13.122 -5.899 9.269 1.00 90.75 107 ASP A C 1
ATOM 860 O O . ASP A 1 107 ? -13.650 -4.829 8.955 1.00 90.75 107 ASP A O 1
ATOM 864 N N . ILE A 1 108 ? -12.076 -6.405 8.609 1.00 92.38 108 ILE A N 1
ATOM 865 C CA . ILE A 1 108 ? -11.450 -5.776 7.448 1.00 92.38 108 ILE A CA 1
ATOM 866 C C . ILE A 1 108 ? -12.387 -5.870 6.237 1.00 92.38 108 ILE A C 1
ATOM 868 O O . ILE A 1 108 ? -12.789 -6.952 5.791 1.00 92.38 108 ILE A O 1
ATOM 872 N N . CYS A 1 109 ? -12.726 -4.706 5.687 1.00 94.31 109 CYS A N 1
ATOM 873 C CA . CYS A 1 109 ? -13.523 -4.570 4.479 1.00 94.31 109 CYS A CA 1
ATOM 874 C C . CYS A 1 109 ? -12.611 -4.491 3.255 1.00 94.31 109 CYS A C 1
ATOM 876 O O . CYS A 1 109 ? -11.792 -3.586 3.160 1.00 94.31 109 CYS A O 1
ATOM 878 N N . TRP A 1 110 ? -12.799 -5.384 2.287 1.00 94.38 110 TRP A N 1
ATOM 879 C CA . TRP A 1 110 ? -12.010 -5.430 1.053 1.00 94.38 110 TRP A CA 1
ATOM 880 C C . TRP A 1 110 ? -12.720 -4.732 -0.112 1.00 94.38 110 TRP A C 1
ATOM 882 O O . TRP A 1 110 ? -13.954 -4.706 -0.178 1.00 94.38 110 TRP A O 1
ATOM 892 N N . LYS A 1 111 ? -11.942 -4.166 -1.035 1.00 92.44 111 LYS A N 1
ATOM 893 C CA . LYS A 1 111 ? -12.397 -3.700 -2.350 1.00 92.44 111 LYS A CA 1
ATOM 894 C C . LYS A 1 111 ? -12.340 -4.846 -3.364 1.00 92.44 111 LYS A C 1
ATOM 896 O O . LYS A 1 111 ? -11.690 -5.861 -3.139 1.00 92.44 111 LYS A O 1
ATOM 901 N N . GLY A 1 112 ? -13.008 -4.675 -4.505 1.00 90.00 112 GLY A N 1
ATOM 902 C CA . GLY A 1 112 ? -12.996 -5.677 -5.578 1.00 90.00 112 GLY A CA 1
ATOM 903 C C . GLY A 1 112 ? -11.660 -5.795 -6.320 1.00 90.00 112 GLY A C 1
ATOM 904 O O . GLY A 1 112 ? -11.455 -6.778 -7.017 1.00 90.00 112 GLY A O 1
ATOM 905 N N . ASP A 1 113 ? -10.753 -4.828 -6.162 1.00 89.06 113 ASP A N 1
ATOM 906 C CA . ASP A 1 113 ? -9.361 -4.910 -6.629 1.00 89.06 113 ASP A CA 1
ATOM 907 C C . ASP A 1 113 ? -8.418 -5.513 -5.580 1.00 89.06 113 ASP A C 1
ATOM 909 O O . ASP A 1 113 ? -7.220 -5.607 -5.820 1.00 89.06 113 ASP A O 1
ATOM 913 N N . GLY A 1 114 ? -8.975 -5.934 -4.440 1.00 90.19 114 GLY A N 1
ATOM 914 C CA . GLY A 1 114 ? -8.284 -6.641 -3.377 1.00 90.19 114 GLY A CA 1
ATOM 915 C C . GLY A 1 114 ? -7.405 -5.764 -2.487 1.00 90.19 114 GLY A C 1
ATOM 916 O O . GLY A 1 114 ? -6.740 -6.290 -1.605 1.00 90.19 114 GLY A O 1
ATOM 917 N N . LEU A 1 115 ? -7.466 -4.436 -2.619 1.00 90.62 115 LEU A N 1
ATOM 918 C CA . LEU A 1 115 ? -6.995 -3.537 -1.563 1.00 90.62 115 LEU A CA 1
ATOM 919 C C . LEU A 1 115 ? -8.012 -3.461 -0.421 1.00 90.62 115 LEU A C 1
ATOM 921 O O . LEU A 1 115 ? -9.216 -3.673 -0.614 1.00 90.62 115 LEU A O 1
ATOM 925 N N . ILE A 1 116 ? -7.565 -3.089 0.778 1.00 91.81 116 ILE A N 1
ATOM 926 C CA . ILE A 1 116 ? -8.494 -2.828 1.879 1.00 91.81 116 ILE A CA 1
ATOM 927 C C . ILE A 1 116 ? -9.249 -1.522 1.598 1.00 91.81 116 ILE A C 1
ATOM 929 O O . ILE A 1 116 ? -8.700 -0.507 1.171 1.00 91.81 116 ILE A O 1
ATOM 933 N N . ASN A 1 117 ? -10.551 -1.515 1.864 1.00 91.81 117 ASN A N 1
ATOM 934 C CA . ASN A 1 117 ? -11.344 -0.299 1.929 1.00 91.81 117 ASN A CA 1
ATOM 935 C C . ASN A 1 117 ? -11.181 0.321 3.318 1.00 91.81 117 ASN A C 1
ATOM 937 O O . ASN A 1 117 ? -11.991 0.079 4.213 1.00 91.81 117 ASN A O 1
ATOM 941 N N . TRP A 1 118 ? -10.121 1.111 3.488 1.00 88.94 118 TRP A N 1
ATOM 942 C CA . TRP A 1 118 ? -9.729 1.683 4.778 1.00 88.94 118 TRP A CA 1
ATOM 943 C C . TRP A 1 118 ? -10.882 2.480 5.413 1.00 88.94 118 TRP A C 1
ATOM 945 O O . TRP A 1 118 ? -11.169 2.317 6.597 1.00 88.94 118 TRP A O 1
ATOM 955 N N . GLN A 1 119 ? -11.635 3.235 4.604 1.00 87.25 119 GLN A N 1
ATOM 956 C CA . GLN A 1 119 ? -12.756 4.054 5.071 1.00 87.25 119 GLN A CA 1
ATOM 957 C C . GLN A 1 119 ? -13.893 3.177 5.592 1.00 87.25 119 GLN A C 1
ATOM 959 O O . GLN A 1 119 ? -14.394 3.376 6.695 1.00 87.25 119 GLN A O 1
ATOM 964 N N . LYS A 1 120 ? -14.296 2.174 4.805 1.00 92.12 120 LYS A N 1
ATOM 965 C CA . LYS A 1 120 ? -15.379 1.259 5.177 1.00 92.12 120 LYS A CA 1
ATOM 966 C C . LYS A 1 120 ? -15.002 0.398 6.382 1.00 92.12 120 LYS A C 1
ATOM 968 O O . LYS A 1 120 ? -15.859 0.157 7.231 1.00 92.12 120 LYS A O 1
ATOM 973 N N . THR A 1 121 ? -13.744 -0.037 6.475 1.00 92.69 121 THR A N 1
ATOM 974 C CA . THR A 1 121 ? -13.212 -0.747 7.647 1.00 92.69 121 THR A CA 1
ATOM 975 C C . THR A 1 121 ? -13.316 0.134 8.889 1.00 92.69 121 THR A C 1
ATOM 977 O O . THR A 1 121 ? -13.917 -0.287 9.873 1.00 92.69 121 THR A O 1
ATOM 980 N N . MET A 1 122 ? -12.836 1.380 8.824 1.00 90.69 122 MET A N 1
ATOM 981 C CA . MET A 1 122 ? -12.928 2.339 9.928 1.00 90.69 122 MET A CA 1
ATOM 982 C C . MET A 1 122 ? -14.378 2.567 10.378 1.00 90.69 122 MET A C 1
ATOM 984 O O . MET A 1 122 ? -14.683 2.356 11.552 1.00 90.69 122 MET A O 1
ATOM 988 N N . TRP A 1 123 ? -15.300 2.869 9.457 1.00 90.25 123 TRP A N 1
ATOM 989 C CA . TRP A 1 123 ? -16.719 3.042 9.795 1.00 90.25 123 TRP A CA 1
ATOM 990 C C . TRP A 1 123 ? -17.318 1.798 10.447 1.00 90.25 123 TRP A C 1
ATOM 992 O O . TRP A 1 123 ? -18.038 1.891 11.440 1.00 90.25 123 TRP A O 1
ATOM 1002 N N . THR A 1 124 ? -16.992 0.618 9.921 1.00 91.94 124 THR A N 1
ATOM 1003 C CA . THR A 1 124 ? -17.465 -0.657 10.470 1.00 91.94 124 THR A CA 1
ATOM 1004 C C . THR A 1 124 ? -16.988 -0.850 11.909 1.00 91.94 124 THR A C 1
ATOM 1006 O O . THR A 1 124 ? -17.772 -1.269 12.762 1.00 91.94 124 THR A O 1
ATOM 1009 N N . LEU A 1 125 ? -15.729 -0.514 12.197 1.00 92.50 125 LEU A N 1
ATOM 1010 C CA . LEU A 1 125 ? -15.143 -0.613 13.533 1.00 92.50 125 LEU A CA 1
ATOM 1011 C C . LEU A 1 125 ? -15.743 0.404 14.515 1.00 92.50 125 LEU A C 1
ATOM 1013 O O . LEU A 1 125 ? -16.030 0.046 15.661 1.00 92.50 125 LEU A O 1
ATOM 1017 N N . LEU A 1 126 ? -15.998 1.640 14.070 1.00 90.06 126 LEU A N 1
ATOM 1018 C CA . LEU A 1 126 ? -16.638 2.675 14.889 1.00 90.06 126 LEU A CA 1
ATOM 1019 C C . LEU A 1 126 ? -18.102 2.333 15.215 1.00 90.06 126 LEU A C 1
ATOM 1021 O O . LEU A 1 126 ? -18.512 2.429 16.377 1.00 90.06 126 LEU A O 1
ATOM 1025 N N . ILE A 1 127 ? -18.878 1.888 14.218 1.00 86.62 127 ILE A N 1
ATOM 1026 C CA . ILE A 1 127 ? -20.319 1.606 14.346 1.00 86.62 127 ILE A CA 1
ATOM 1027 C C . ILE A 1 127 ? -20.577 0.357 15.186 1.00 86.62 127 ILE A C 1
ATOM 1029 O O . ILE A 1 127 ? -21.444 0.374 16.060 1.00 86.62 127 ILE A O 1
ATOM 1033 N N . LYS A 1 128 ? -19.824 -0.729 14.962 1.00 81.12 128 LYS A N 1
ATOM 1034 C CA . LYS A 1 128 ? -20.052 -2.000 15.668 1.00 81.12 128 LYS A CA 1
ATOM 1035 C C . LYS A 1 128 ? -19.711 -1.939 17.161 1.00 81.12 128 LYS A C 1
ATOM 1037 O O . LYS A 1 128 ? -19.952 -2.919 17.856 1.00 81.12 128 LYS A O 1
ATOM 1042 N N . LYS A 1 129 ? -19.130 -0.831 17.651 1.00 77.81 129 LYS A N 1
ATOM 1043 C CA . LYS A 1 129 ? -18.694 -0.633 19.049 1.00 77.81 129 LYS A CA 1
ATOM 1044 C C . LYS A 1 129 ? -17.870 -1.807 19.607 1.00 77.81 129 LYS A C 1
ATOM 1046 O O . LYS A 1 129 ? -17.846 -2.020 20.813 1.00 77.81 129 LYS A O 1
ATOM 1051 N N . LYS A 1 130 ? -17.183 -2.552 18.731 1.00 82.06 130 LYS A N 1
ATOM 1052 C CA . LYS A 1 130 ? -16.253 -3.628 19.112 1.00 82.06 130 LYS A CA 1
ATOM 1053 C C . LYS A 1 130 ? -15.032 -3.083 19.850 1.00 82.06 130 LYS A C 1
ATOM 1055 O O . LYS A 1 130 ? -14.410 -3.789 20.628 1.00 82.06 130 LYS A O 1
ATOM 1060 N N . LEU A 1 131 ? -14.702 -1.827 19.567 1.00 90.94 131 LEU A N 1
ATOM 1061 C CA . LEU A 1 131 ? -13.616 -1.085 20.177 1.00 90.94 131 LEU A CA 1
ATOM 1062 C C . LEU A 1 131 ? -14.132 -0.304 21.392 1.00 90.94 131 LEU A C 1
ATOM 1064 O O . LEU A 1 131 ? -15.199 0.324 21.336 1.00 90.94 131 LEU A O 1
ATOM 1068 N N . ASP A 1 132 ? -13.346 -0.276 22.468 1.00 91.94 132 ASP A N 1
ATOM 1069 C CA . ASP A 1 132 ? -13.617 0.623 23.587 1.00 91.94 132 ASP A CA 1
ATOM 1070 C C . ASP A 1 132 ? -13.534 2.101 23.159 1.00 91.94 132 ASP A C 1
ATOM 1072 O O . ASP A 1 132 ? -13.190 2.450 22.026 1.00 91.94 132 ASP A O 1
ATOM 1076 N N . VAL A 1 133 ? -13.939 3.002 24.052 1.00 93.56 133 VAL A N 1
ATOM 1077 C CA . VAL A 1 133 ? -14.004 4.435 23.736 1.00 93.56 133 VAL A CA 1
ATOM 1078 C C . VAL A 1 133 ? -12.628 5.036 23.405 1.00 93.56 133 VAL A C 1
ATOM 1080 O O . VAL A 1 133 ? -12.553 5.905 22.540 1.00 93.56 133 VAL A O 1
ATOM 1083 N N . THR A 1 134 ? -11.554 4.538 24.022 1.00 92.38 134 THR A N 1
ATOM 1084 C CA . THR A 1 134 ? -10.174 4.982 23.791 1.00 92.38 134 THR A CA 1
ATOM 1085 C C . THR A 1 134 ? -9.718 4.561 22.396 1.00 92.38 134 THR A C 1
ATOM 1087 O O . THR A 1 134 ? -9.314 5.408 21.604 1.00 92.38 134 THR A O 1
ATOM 1090 N N . HIS A 1 135 ? -9.865 3.284 22.036 1.00 92.31 135 HIS A N 1
ATOM 1091 C CA . HIS A 1 135 ? -9.495 2.790 20.706 1.00 92.31 135 HIS A CA 1
ATOM 1092 C C . HIS A 1 135 ? -10.327 3.428 19.588 1.00 92.31 135 HIS A C 1
ATOM 1094 O O . HIS A 1 135 ? -9.791 3.729 18.522 1.00 92.31 135 HIS A O 1
ATOM 1100 N N . ARG A 1 136 ? -11.622 3.693 19.821 1.00 93.88 136 ARG A N 1
ATOM 1101 C CA . ARG A 1 136 ? -12.452 4.438 18.858 1.00 93.88 136 ARG A CA 1
ATOM 1102 C C . ARG A 1 136 ? -11.968 5.870 18.671 1.00 93.88 136 ARG A C 1
ATOM 1104 O O . ARG A 1 136 ? -11.959 6.340 17.539 1.00 93.88 136 ARG A O 1
ATOM 1111 N N . PHE A 1 137 ? -11.556 6.544 19.746 1.00 92.56 137 PHE A N 1
ATOM 1112 C CA . PHE A 1 137 ? -10.985 7.887 19.655 1.00 92.56 137 PHE A CA 1
ATOM 1113 C C . PHE A 1 137 ? -9.694 7.885 18.831 1.00 92.56 137 PHE A C 1
ATOM 1115 O O . PHE A 1 137 ? -9.577 8.650 17.878 1.00 92.56 137 PHE A O 1
ATOM 1122 N N . LEU A 1 138 ? -8.767 6.969 19.131 1.00 91.12 138 LEU A N 1
ATOM 1123 C CA . LEU A 1 138 ? -7.513 6.833 18.386 1.00 91.12 138 LEU A CA 1
ATOM 1124 C C . LEU A 1 138 ? -7.751 6.544 16.906 1.00 91.12 138 LEU A C 1
ATOM 1126 O O . LEU A 1 138 ? -7.110 7.157 16.053 1.00 91.12 138 LEU A O 1
ATOM 1130 N N . LEU A 1 139 ? -8.696 5.651 16.601 1.00 91.25 139 LEU A N 1
ATOM 1131 C CA . LEU A 1 139 ? -9.078 5.347 15.229 1.00 91.25 139 LEU A CA 1
ATOM 1132 C C . LEU A 1 139 ? -9.669 6.581 14.533 1.00 91.25 139 LEU A C 1
ATOM 1134 O O . LEU A 1 139 ? -9.278 6.891 13.415 1.00 91.25 139 LEU A O 1
ATOM 1138 N N . ALA A 1 140 ? -10.556 7.330 15.191 1.00 90.62 140 ALA A N 1
ATOM 1139 C CA . ALA A 1 140 ? -11.114 8.558 14.627 1.00 90.62 140 ALA A CA 1
ATOM 1140 C C . ALA A 1 140 ? -10.025 9.614 14.350 1.00 90.62 140 ALA A C 1
ATOM 1142 O O . ALA A 1 140 ? -10.047 10.239 13.289 1.00 90.62 140 ALA A O 1
ATOM 1143 N N . CYS A 1 141 ? -9.035 9.756 15.242 1.00 87.69 141 CYS A N 1
ATOM 1144 C CA . CYS A 1 141 ? -7.862 10.610 15.036 1.00 87.69 141 CYS A CA 1
ATOM 1145 C C . CYS A 1 141 ? -7.021 10.173 13.827 1.00 87.69 141 CYS A C 1
ATOM 1147 O O . CYS A 1 141 ? -6.683 11.019 13.000 1.00 87.69 141 CYS A O 1
ATOM 1149 N N . HIS A 1 142 ? -6.733 8.871 13.697 1.00 84.94 142 HIS A N 1
ATOM 1150 C CA . HIS A 1 142 ? -5.968 8.291 12.579 1.00 84.94 142 HIS A CA 1
ATOM 1151 C C . HIS A 1 142 ? -6.646 8.453 11.221 1.00 84.94 142 HIS A C 1
ATOM 1153 O O . HIS A 1 142 ? -5.973 8.444 10.201 1.00 84.94 142 HIS A O 1
ATOM 1159 N N . TYR A 1 143 ? -7.967 8.595 11.200 1.00 85.75 143 TYR A N 1
ATOM 1160 C CA . TYR A 1 143 ? -8.731 8.818 9.974 1.00 85.75 143 TYR A CA 1
ATOM 1161 C C . TYR A 1 143 ? -9.214 10.257 9.829 1.00 85.75 143 TYR A C 1
ATOM 1163 O O . TYR A 1 143 ? -9.973 10.558 8.907 1.00 85.75 143 TYR A O 1
ATOM 1171 N N . CYS A 1 144 ? -8.787 11.149 10.728 1.00 83.50 144 CYS A N 1
ATOM 1172 C CA . CYS A 1 144 ? -9.152 12.558 10.703 1.00 83.50 144 CYS A CA 1
ATOM 1173 C C . CYS A 1 144 ? -10.675 12.804 10.661 1.00 83.50 144 CYS A C 1
ATOM 1175 O O . CYS A 1 144 ? -11.132 13.774 10.053 1.00 83.50 144 CYS A O 1
ATOM 1177 N N . SER A 1 145 ? -11.475 11.934 11.289 1.00 86.38 145 SER A N 1
ATOM 1178 C CA . SER A 1 145 ? -12.936 12.079 11.308 1.00 86.38 145 SER A CA 1
ATOM 1179 C C . SER A 1 145 ? -13.357 13.081 12.379 1.00 86.38 145 SER A C 1
ATOM 1181 O O . SER A 1 145 ? -13.609 12.716 13.527 1.00 86.38 145 SER A O 1
ATOM 1183 N N . LEU A 1 146 ? -13.426 14.363 12.014 1.00 84.00 146 LEU A N 1
ATOM 1184 C CA . LEU A 1 146 ? -13.669 15.449 12.965 1.00 84.00 146 LEU A CA 1
ATOM 1185 C C . LEU A 1 146 ? -14.941 15.245 13.807 1.00 84.00 146 LEU A C 1
ATOM 1187 O O . LEU A 1 146 ? -14.910 15.388 15.030 1.00 84.00 146 LEU A O 1
ATOM 1191 N N . ALA A 1 147 ? -16.047 14.870 13.161 1.00 86.88 147 ALA A N 1
ATOM 1192 C CA . ALA A 1 147 ? -17.322 14.643 13.833 1.00 86.88 147 ALA A CA 1
ATOM 1193 C C . ALA A 1 147 ? -17.231 13.514 14.877 1.00 86.88 147 ALA A C 1
ATOM 1195 O O . ALA A 1 147 ? -17.732 13.659 15.998 1.00 86.88 147 ALA A O 1
ATOM 1196 N N . ASP A 1 148 ? -16.554 12.412 14.540 1.00 90.19 148 ASP A N 1
ATOM 1197 C CA . ASP A 1 148 ? -16.369 11.282 15.453 1.00 90.19 148 ASP A CA 1
ATOM 1198 C C . ASP A 1 148 ? -15.396 11.622 16.582 1.00 90.19 148 ASP A C 1
ATOM 1200 O O . ASP A 1 148 ? -15.693 11.323 17.737 1.00 90.19 148 ASP A O 1
ATOM 1204 N N . ILE A 1 149 ? -14.280 12.297 16.280 1.00 90.38 149 ILE A N 1
ATOM 1205 C CA . ILE A 1 149 ? -13.295 12.759 17.270 1.00 90.38 149 ILE A CA 1
ATOM 1206 C C . ILE A 1 149 ? -14.006 13.550 18.373 1.00 90.38 149 ILE A C 1
ATOM 1208 O O . ILE A 1 149 ? -13.885 13.215 19.552 1.00 90.38 149 ILE A O 1
ATOM 1212 N N . CYS A 1 150 ? -14.816 14.541 17.998 1.00 87.94 150 CYS A N 1
ATOM 1213 C CA . CYS A 1 150 ? -15.518 15.399 18.954 1.00 87.94 150 CYS A CA 1
ATOM 1214 C C . CYS A 1 150 ? -16.591 14.636 19.728 1.00 87.94 150 CYS A C 1
ATOM 1216 O O . CYS A 1 150 ? -16.677 14.720 20.956 1.00 87.94 150 CYS A O 1
ATOM 1218 N N . THR A 1 151 ? -17.391 13.840 19.016 1.00 91.81 151 THR A N 1
ATOM 1219 C CA . THR A 1 151 ? -18.466 13.046 19.618 1.00 91.81 151 THR A CA 1
ATOM 1220 C C . THR A 1 151 ? -17.927 12.042 20.633 1.00 91.81 151 THR A C 1
ATOM 1222 O O . THR A 1 151 ? -18.542 11.828 21.679 1.00 91.81 151 THR A O 1
ATOM 1225 N N . ILE A 1 152 ? -16.797 11.403 20.330 1.00 93.75 152 ILE A N 1
ATOM 1226 C CA . ILE A 1 152 ? -16.168 10.416 21.203 1.00 93.75 152 ILE A CA 1
ATOM 1227 C C . ILE A 1 152 ? -15.491 11.119 22.381 1.00 93.75 152 ILE A C 1
ATOM 1229 O O . ILE A 1 152 ? -15.744 10.730 23.520 1.00 93.75 152 ILE A O 1
ATOM 1233 N N . TRP A 1 153 ? -14.714 12.181 22.142 1.00 92.69 153 TRP A N 1
ATOM 1234 C CA . TRP A 1 153 ? -14.013 12.927 23.194 1.00 92.69 153 TRP A CA 1
ATOM 1235 C C . TRP A 1 153 ? -14.949 13.461 24.279 1.00 92.69 153 TRP A C 1
ATOM 1237 O O . TRP A 1 153 ? -14.657 13.346 25.472 1.00 92.69 153 TRP A O 1
ATOM 1247 N N . ASN A 1 154 ? -16.108 13.991 23.880 1.00 91.25 154 ASN A N 1
ATOM 1248 C CA . ASN A 1 154 ? -17.111 14.506 24.813 1.00 91.25 154 ASN A CA 1
ATOM 1249 C C . ASN A 1 154 ? -17.764 13.402 25.659 1.00 91.25 154 ASN A C 1
ATOM 1251 O O . ASN A 1 154 ? -18.273 13.675 26.742 1.00 91.25 154 ASN A O 1
ATOM 1255 N N . LYS A 1 155 ? -17.725 12.147 25.195 1.00 92.69 155 LYS A N 1
ATOM 1256 C CA . LYS A 1 155 ? -18.230 10.973 25.925 1.00 92.69 155 LYS A CA 1
ATOM 1257 C C . LYS A 1 155 ? -17.158 10.285 26.775 1.00 92.69 155 LYS A C 1
ATOM 1259 O O . LYS A 1 155 ? -17.487 9.386 27.545 1.00 92.69 155 LYS A O 1
ATOM 1264 N N . MET A 1 156 ? -15.888 10.653 26.621 1.00 94.19 156 MET A N 1
ATOM 1265 C CA . MET A 1 156 ? -14.782 10.037 27.350 1.00 94.19 156 MET A CA 1
ATOM 1266 C C . MET A 1 156 ? -14.697 10.545 28.787 1.00 94.19 156 MET A C 1
ATOM 1268 O O . MET A 1 156 ? -14.738 11.748 29.047 1.00 94.19 156 MET A O 1
ATOM 1272 N N . THR A 1 157 ? -14.477 9.622 29.723 1.00 95.69 157 THR A N 1
ATOM 1273 C CA . THR A 1 157 ? -14.154 9.972 31.112 1.00 95.69 157 THR A CA 1
ATOM 1274 C C . THR A 1 157 ? -12.743 10.555 31.216 1.00 95.69 157 THR A C 1
ATOM 1276 O O . THR A 1 157 ? -11.903 10.353 30.334 1.00 95.69 157 THR A O 1
ATOM 1279 N N . GLN A 1 158 ? -12.428 11.211 32.337 1.00 92.56 158 GLN A N 1
ATOM 1280 C CA . GLN A 1 158 ? -11.068 11.699 32.585 1.00 92.56 158 GLN A CA 1
ATOM 1281 C C . GLN A 1 158 ? -10.033 10.563 32.603 1.00 92.56 158 GLN A C 1
ATOM 1283 O O . GLN A 1 158 ? -8.893 10.767 32.192 1.00 92.56 158 GLN A O 1
ATOM 1288 N N . SER A 1 159 ? -10.427 9.361 33.039 1.00 93.62 159 SER A N 1
ATOM 1289 C CA . SER A 1 159 ? -9.570 8.174 32.974 1.00 93.62 159 SER A CA 1
ATOM 1290 C C . SER A 1 159 ? -9.262 7.798 31.523 1.00 93.62 159 SER A C 1
ATOM 1292 O O . SER A 1 159 ? -8.092 7.657 31.181 1.00 93.62 159 SER A O 1
ATOM 1294 N N . ASN A 1 160 ? -10.271 7.758 30.643 1.00 92.94 160 ASN A N 1
ATOM 1295 C CA . ASN A 1 160 ? -10.047 7.463 29.224 1.00 92.94 160 ASN A CA 1
ATOM 1296 C C . ASN A 1 160 ? -9.131 8.501 28.560 1.00 92.94 160 ASN A C 1
ATOM 1298 O O . ASN A 1 160 ? -8.244 8.134 27.795 1.00 92.94 160 ASN A O 1
ATOM 1302 N N . LYS A 1 161 ? -9.316 9.792 28.871 1.00 91.31 161 LYS A N 1
ATOM 1303 C CA . LYS A 1 161 ? -8.472 10.873 28.335 1.00 91.31 161 LYS A CA 1
ATOM 1304 C C . LYS A 1 161 ? -7.012 10.718 28.771 1.00 91.31 161 LYS A C 1
ATOM 1306 O O . LYS A 1 161 ? -6.119 10.840 27.941 1.00 91.31 161 LYS A O 1
ATOM 1311 N N . LYS A 1 162 ? -6.768 10.356 30.038 1.00 88.38 162 LYS A N 1
ATOM 1312 C CA . LYS A 1 162 ? -5.421 10.022 30.535 1.00 88.38 162 LYS A CA 1
ATOM 1313 C C . LYS A 1 162 ? -4.826 8.805 29.818 1.00 88.38 162 LYS A C 1
ATOM 1315 O O . LYS A 1 162 ? -3.645 8.828 29.492 1.00 88.38 162 LYS A O 1
ATOM 1320 N N . SER A 1 163 ? -5.627 7.771 29.544 1.00 87.62 163 SER A N 1
ATOM 1321 C CA . SER A 1 163 ? -5.172 6.593 28.794 1.00 87.62 163 SER A CA 1
ATOM 1322 C C . SER A 1 163 ? -4.748 6.937 27.368 1.00 87.62 163 SER A C 1
ATOM 1324 O O . SER A 1 163 ? -3.722 6.440 26.923 1.00 87.62 163 SER A O 1
ATOM 1326 N N . VAL A 1 164 ? -5.478 7.814 26.667 1.00 86.69 164 VAL A N 1
ATOM 1327 C CA . VAL A 1 164 ? -5.087 8.283 25.324 1.00 86.69 164 VAL A CA 1
ATOM 1328 C C . VAL A 1 164 ? -3.698 8.917 25.342 1.00 86.69 164 VAL A C 1
ATOM 1330 O O . VAL A 1 164 ? -2.875 8.595 24.491 1.00 86.69 164 VAL A O 1
ATOM 1333 N N . SER A 1 165 ? -3.409 9.767 26.331 1.00 79.31 165 SER A N 1
ATOM 1334 C CA . SER A 1 165 ? -2.099 10.417 26.466 1.00 79.31 165 SER A CA 1
ATOM 1335 C C . SER A 1 165 ? -0.947 9.449 26.761 1.00 79.31 165 SER A C 1
ATOM 1337 O O . SER A 1 165 ? 0.207 9.822 26.577 1.00 79.31 165 SER A O 1
ATOM 1339 N N . ALA A 1 166 ? -1.241 8.230 27.222 1.00 80.56 166 ALA A N 1
ATOM 1340 C CA . ALA A 1 166 ? -0.242 7.208 27.526 1.00 80.56 166 ALA A CA 1
ATOM 1341 C C . ALA A 1 166 ? 0.078 6.281 26.335 1.00 80.56 166 ALA A C 1
ATOM 1343 O O . ALA A 1 166 ? 1.003 5.476 26.431 1.00 80.56 166 ALA A O 1
ATOM 1344 N N . ILE A 1 167 ? -0.676 6.354 25.230 1.00 75.44 167 ILE A N 1
ATOM 1345 C CA . ILE A 1 167 ? -0.520 5.451 24.081 1.00 75.44 167 ILE A CA 1
ATOM 1346 C C . ILE A 1 167 ? 0.538 5.982 23.101 1.00 75.44 167 ILE A C 1
ATOM 1348 O O . ILE A 1 167 ? 0.663 7.181 22.866 1.00 75.44 167 ILE A O 1
ATOM 1352 N N . TYR A 1 168 ? 1.299 5.050 22.523 1.00 58.50 168 TYR A N 1
ATOM 1353 C CA . TYR A 1 168 ? 2.558 5.242 21.791 1.00 58.50 168 TYR A CA 1
ATOM 1354 C C . TYR A 1 168 ? 2.434 5.875 20.386 1.00 58.50 168 TYR A C 1
ATOM 1356 O O . TYR A 1 168 ? 3.374 5.802 19.608 1.00 58.50 168 TYR A O 1
ATOM 1364 N N . GLU A 1 169 ? 1.307 6.507 20.046 1.00 66.62 169 GLU A N 1
ATOM 1365 C CA . GLU A 1 169 ? 1.051 7.179 18.753 1.00 66.62 169 GLU A CA 1
ATOM 1366 C C . GLU A 1 169 ? 0.957 8.702 18.977 1.00 66.62 169 GLU A C 1
ATOM 1368 O O . GLU A 1 169 ? -0.115 9.304 18.840 1.00 66.62 169 GLU A O 1
ATOM 1373 N N . PRO A 1 170 ? 2.040 9.372 19.429 1.00 62.38 170 PRO A N 1
ATOM 1374 C CA . PRO A 1 170 ? 1.886 10.564 20.239 1.00 62.38 170 PRO A CA 1
ATOM 1375 C C . PRO A 1 170 ? 1.550 11.751 19.356 1.00 62.38 170 PRO A C 1
ATOM 1377 O O . PRO A 1 170 ? 0.697 12.535 19.714 1.00 62.38 170 PRO A O 1
ATOM 1380 N N . ARG A 1 171 ? 2.163 11.906 18.178 1.00 74.88 171 ARG A N 1
ATOM 1381 C CA . ARG A 1 171 ? 2.130 13.199 17.475 1.00 74.88 171 ARG A CA 1
ATOM 1382 C C . ARG A 1 171 ? 0.762 13.545 16.896 1.00 74.88 171 ARG A C 1
ATOM 1384 O O . ARG A 1 171 ? 0.259 14.629 17.175 1.00 74.88 171 ARG A O 1
ATOM 1391 N N . LEU A 1 172 ? 0.152 12.656 16.110 1.00 78.06 172 LEU A N 1
ATOM 1392 C CA . LEU A 1 172 ? -1.143 12.944 15.485 1.00 78.06 172 LEU A CA 1
ATOM 1393 C C . LEU A 1 172 ? -2.243 13.106 16.538 1.00 78.06 172 LEU A C 1
ATOM 1395 O O . LEU A 1 172 ? -2.994 14.079 16.515 1.00 78.06 172 LEU A O 1
ATOM 1399 N N . VAL A 1 173 ? -2.326 12.156 17.468 1.00 83.81 173 VAL A N 1
ATOM 1400 C CA . VAL A 1 173 ? -3.343 12.150 18.522 1.00 83.81 173 VAL A CA 1
ATOM 1401 C C . VAL A 1 173 ? -3.147 13.337 19.461 1.00 83.81 173 VAL A C 1
ATOM 1403 O O . VAL A 1 173 ? -4.116 14.014 19.793 1.00 83.81 173 VAL A O 1
ATOM 1406 N N . TRP A 1 174 ? -1.906 13.647 19.843 1.00 82.75 174 TRP A N 1
ATOM 1407 C CA . TRP A 1 174 ? -1.605 14.809 20.678 1.00 82.75 174 TRP A CA 1
ATOM 1408 C C . TRP A 1 174 ? -1.992 16.115 19.995 1.00 82.75 174 TRP A C 1
ATOM 1410 O O . TRP A 1 174 ? -2.597 16.953 20.648 1.00 82.75 174 TRP A O 1
ATOM 1420 N N . ASN A 1 175 ? -1.752 16.270 18.688 1.00 79.56 175 ASN A N 1
ATOM 1421 C CA . ASN A 1 175 ? -2.207 17.458 17.962 1.00 79.56 175 ASN A CA 1
ATOM 1422 C C . ASN A 1 175 ? -3.728 17.608 17.996 1.00 79.56 175 ASN A C 1
ATOM 1424 O O . ASN A 1 175 ? -4.224 18.718 18.175 1.00 79.56 175 ASN A O 1
ATOM 1428 N N . TRP A 1 176 ? -4.469 16.505 17.849 1.00 84.75 176 TRP A N 1
ATOM 1429 C CA . TRP A 1 176 ? -5.923 16.525 17.997 1.00 84.75 176 TRP A CA 1
ATOM 1430 C C . TRP A 1 176 ? -6.339 16.932 19.408 1.00 84.75 176 TRP A C 1
ATOM 1432 O O . TRP A 1 176 ? -7.192 17.798 19.562 1.00 84.75 176 TRP A O 1
ATOM 1442 N N . VAL A 1 177 ? -5.720 16.351 20.435 1.00 85.88 177 VAL A N 1
ATOM 1443 C CA . VAL A 1 177 ? -6.013 16.660 21.841 1.00 85.88 177 VAL A CA 1
ATOM 1444 C C . VAL A 1 177 ? -5.685 18.120 22.177 1.00 85.88 177 VAL A C 1
ATOM 1446 O O . VAL A 1 177 ? -6.530 18.817 22.734 1.00 85.88 177 VAL A O 1
ATOM 1449 N N . GLU A 1 178 ? -4.507 18.614 21.795 1.00 82.44 178 GLU A N 1
ATOM 1450 C CA . GLU A 1 178 ? -4.103 20.024 21.902 1.00 82.44 178 GLU A CA 1
ATOM 1451 C C . GLU A 1 178 ? -5.106 20.942 21.212 1.00 82.44 178 GLU A C 1
ATOM 1453 O O . GLU A 1 178 ? -5.538 21.946 21.777 1.00 82.44 178 GLU A O 1
ATOM 1458 N N . TRP A 1 179 ? -5.496 20.598 19.986 1.00 79.56 179 TRP A N 1
ATOM 1459 C CA . TRP A 1 179 ? -6.437 21.397 19.223 1.00 79.56 179 TRP A CA 1
ATOM 1460 C C . TRP A 1 179 ? -7.810 21.456 19.896 1.00 79.56 179 TRP A C 1
ATOM 1462 O O . TRP A 1 179 ? -8.341 22.554 20.060 1.00 79.56 179 TRP A O 1
ATOM 1472 N N . ILE A 1 180 ? -8.336 20.322 20.370 1.00 83.00 180 ILE A N 1
ATOM 1473 C CA . ILE A 1 180 ? -9.589 20.261 21.136 1.00 83.00 180 ILE A CA 1
ATOM 1474 C C . ILE A 1 180 ? -9.485 21.100 22.419 1.00 83.00 180 ILE A C 1
ATOM 1476 O O . ILE A 1 180 ? -10.424 21.805 22.771 1.00 83.00 180 ILE A O 1
ATOM 1480 N N . HIS A 1 181 ? -8.346 21.072 23.116 1.00 81.44 181 HIS A N 1
ATOM 1481 C CA . HIS A 1 181 ? -8.141 21.895 24.311 1.00 81.44 181 HIS A CA 1
ATOM 1482 C C . HIS A 1 181 ? -8.097 23.399 24.012 1.00 81.44 181 HIS A C 1
ATOM 1484 O O . HIS A 1 181 ? -8.531 24.194 24.843 1.00 81.44 181 HIS A O 1
ATOM 1490 N N . ARG A 1 182 ? -7.590 23.800 22.840 1.00 76.25 182 ARG A N 1
ATOM 1491 C CA . ARG A 1 182 ? -7.528 25.206 22.403 1.00 76.25 182 ARG A CA 1
ATOM 1492 C C . ARG A 1 182 ? -8.865 25.721 21.866 1.00 76.25 182 ARG A C 1
ATOM 1494 O O . ARG A 1 182 ? -9.160 26.905 22.002 1.00 76.25 182 ARG A O 1
ATOM 1501 N N . THR A 1 183 ? -9.668 24.854 21.255 1.00 69.94 183 THR A N 1
ATOM 1502 C CA . THR A 1 183 ? -10.999 25.179 20.719 1.00 69.94 183 THR A CA 1
ATOM 1503 C C . THR A 1 183 ? -12.058 24.884 21.775 1.00 69.94 183 THR A C 1
ATOM 1505 O O . THR A 1 183 ? -12.802 23.915 21.696 1.00 69.94 183 THR A O 1
ATOM 1508 N N . VAL A 1 184 ? -12.093 25.733 22.808 1.00 56.81 184 VAL A N 1
ATOM 1509 C CA . VAL A 1 184 ? -12.849 25.489 24.049 1.00 56.81 184 VAL A CA 1
ATOM 1510 C C . VAL A 1 184 ? -14.355 25.279 23.809 1.00 56.81 184 VAL A C 1
ATOM 1512 O O . VAL A 1 184 ? -14.971 24.553 24.582 1.00 56.81 184 VAL A O 1
ATOM 1515 N N . GLU A 1 185 ? -14.964 25.833 22.746 1.00 52.72 185 GLU A N 1
ATOM 1516 C CA . GLU A 1 185 ? -16.433 25.765 22.571 1.00 52.72 185 GLU A CA 1
ATOM 1517 C C . GLU A 1 185 ? -16.963 25.677 21.126 1.00 52.72 185 GLU A C 1
ATOM 1519 O O . GLU A 1 185 ? -18.140 25.366 20.938 1.00 52.72 185 GLU A O 1
ATOM 1524 N N . LYS A 1 186 ? -16.144 25.900 20.088 1.00 53.53 186 LYS A N 1
ATOM 1525 C CA . LYS A 1 186 ? -16.563 25.742 18.684 1.00 53.53 186 LYS A CA 1
ATOM 1526 C C . LYS A 1 186 ? -15.450 25.123 17.849 1.00 53.53 186 LYS A C 1
ATOM 1528 O O . LYS A 1 186 ? -14.389 25.701 17.633 1.00 53.53 186 LYS A O 1
ATOM 1533 N N . ILE A 1 187 ? -15.713 23.882 17.470 1.00 54.53 187 ILE A N 1
ATOM 1534 C CA . ILE A 1 187 ? -14.887 23.013 16.644 1.00 54.53 187 ILE A CA 1
ATOM 1535 C C . ILE A 1 187 ? -15.527 23.045 15.251 1.00 54.53 187 ILE A C 1
ATOM 1537 O O . ILE A 1 187 ? -16.288 22.163 14.863 1.00 54.53 187 ILE A O 1
ATOM 1541 N N . ASP A 1 188 ? -15.307 24.131 14.527 1.00 51.34 188 ASP A N 1
ATOM 1542 C CA . ASP A 1 188 ? -15.901 24.371 13.209 1.00 51.34 188 ASP A CA 1
ATOM 1543 C C . ASP A 1 188 ? -14.850 24.643 12.125 1.00 51.34 188 ASP A C 1
ATOM 1545 O O . ASP A 1 188 ? -15.178 24.631 10.940 1.00 51.34 188 ASP A O 1
ATOM 1549 N N . VAL A 1 189 ? -13.569 24.787 12.490 1.00 55.75 189 VAL A N 1
ATOM 1550 C CA . VAL A 1 189 ? -12.487 25.013 11.523 1.00 55.75 189 VAL A CA 1
ATOM 1551 C C . VAL A 1 189 ? -11.305 24.093 11.800 1.00 55.75 189 VAL A C 1
ATOM 1553 O O . VAL A 1 189 ? -10.701 24.134 12.870 1.00 55.75 189 VAL A O 1
ATOM 1556 N N . TRP A 1 190 ? -10.950 23.281 10.801 1.00 56.97 190 TRP A N 1
ATOM 1557 C CA . TRP A 1 190 ? -9.723 22.482 10.785 1.00 56.97 190 TRP A CA 1
ATOM 1558 C C . TRP A 1 190 ? -8.508 23.333 11.200 1.00 56.97 190 TRP A C 1
ATOM 1560 O O . TRP A 1 190 ? 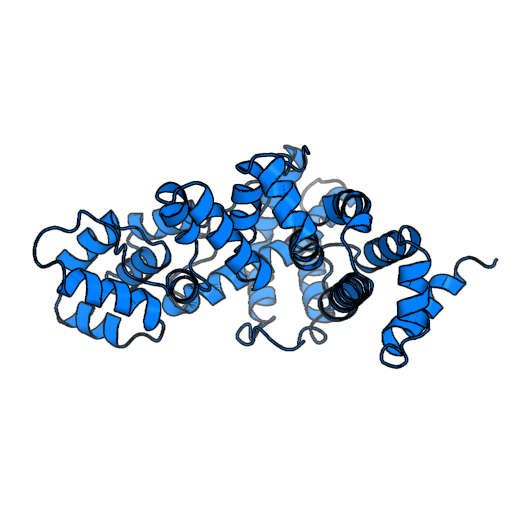-8.468 24.505 10.815 1.00 56.97 190 TRP A O 1
ATOM 1570 N N . PRO A 1 191 ? -7.499 22.805 11.925 1.00 57.50 191 PRO A N 1
ATOM 1571 C CA . PRO A 1 191 ? -6.296 23.563 12.274 1.00 57.50 191 PRO A CA 1
ATOM 1572 C C . PRO A 1 191 ? -5.509 23.994 11.021 1.00 57.50 191 PRO A C 1
ATOM 1574 O O . PRO A 1 191 ? -4.534 23.366 10.618 1.00 57.50 191 PRO A O 1
ATOM 1577 N N . ARG A 1 192 ? -5.925 25.095 10.385 1.00 55.78 192 ARG A N 1
ATOM 1578 C CA . ARG A 1 192 ? -5.222 25.793 9.302 1.00 55.78 192 ARG A CA 1
ATOM 1579 C C . ARG A 1 192 ? -4.108 26.622 9.941 1.00 55.78 192 ARG A C 1
ATOM 1581 O O . ARG A 1 192 ? -4.239 27.824 10.139 1.00 55.78 192 ARG A O 1
ATOM 1588 N N . GLY A 1 193 ? -3.038 25.958 10.373 1.00 47.81 193 GLY A N 1
ATOM 1589 C CA . GLY A 1 193 ? -1.978 26.595 11.154 1.00 47.81 193 GLY A CA 1
ATOM 1590 C C . GLY A 1 193 ? -0.577 26.092 10.825 1.00 47.81 193 GLY A C 1
ATOM 1591 O O . GLY A 1 193 ? -0.155 25.068 11.343 1.00 47.81 193 GLY A O 1
ATOM 1592 N N . LYS A 1 194 ? 0.145 26.890 10.026 1.00 47.06 194 LYS A N 1
ATOM 1593 C CA . LYS A 1 194 ? 1.614 27.009 9.898 1.00 47.06 194 LYS A CA 1
ATOM 1594 C C . LYS A 1 194 ? 2.425 25.740 9.561 1.00 47.06 194 LYS A C 1
ATOM 1596 O O . LYS A 1 194 ? 2.826 24.978 10.433 1.00 47.06 194 LYS A O 1
ATOM 1601 N N . GLY A 1 195 ? 2.807 25.631 8.284 1.00 50.22 195 GLY A N 1
ATOM 1602 C CA . GLY A 1 195 ? 4.136 25.190 7.814 1.00 50.22 195 GLY A CA 1
ATOM 1603 C C . GLY A 1 195 ? 4.538 23.714 7.938 1.00 50.22 195 GLY A C 1
ATOM 1604 O O . GLY A 1 195 ? 5.320 23.252 7.119 1.00 50.22 195 GLY A O 1
ATOM 1605 N N . ASN A 1 196 ? 3.992 22.958 8.893 1.00 54.78 196 ASN A N 1
ATOM 1606 C CA . ASN A 1 196 ? 4.406 21.574 9.179 1.00 54.78 196 ASN A CA 1
ATOM 1607 C C . ASN A 1 196 ? 3.335 20.526 8.855 1.00 54.78 196 ASN A C 1
ATOM 1609 O O . ASN A 1 196 ? 3.453 19.377 9.280 1.00 54.78 196 ASN A O 1
ATOM 1613 N N . PHE A 1 197 ? 2.308 20.909 8.091 1.00 60.31 197 PHE A N 1
ATOM 1614 C CA . PHE A 1 197 ? 1.193 20.042 7.706 1.00 60.31 197 PHE A CA 1
ATOM 1615 C C . PHE A 1 197 ? 1.657 18.647 7.263 1.00 60.31 197 PHE A C 1
ATOM 1617 O O . PHE A 1 197 ? 1.234 17.672 7.869 1.00 60.31 197 PHE A O 1
ATOM 1624 N N . PRO A 1 198 ? 2.591 18.503 6.308 1.00 58.97 198 PRO A N 1
ATOM 1625 C CA . PRO A 1 198 ? 2.885 17.190 5.745 1.00 58.97 198 PRO A CA 1
ATOM 1626 C C . PRO A 1 198 ? 3.570 16.214 6.720 1.00 58.97 198 PRO A C 1
ATOM 1628 O O . PRO A 1 198 ? 3.379 15.003 6.621 1.00 58.97 198 PRO A O 1
ATOM 1631 N N . LEU A 1 199 ? 4.315 16.730 7.706 1.00 59.72 199 LEU A N 1
ATOM 1632 C CA . LEU A 1 199 ? 5.017 15.917 8.708 1.00 59.72 199 LEU A CA 1
ATOM 1633 C C . LEU A 1 199 ? 4.069 15.299 9.740 1.00 59.72 199 LEU A C 1
ATOM 1635 O O . LEU A 1 199 ? 4.362 14.232 10.277 1.00 59.72 199 LEU A O 1
ATOM 1639 N N . LEU A 1 200 ? 2.943 15.959 10.022 1.00 59.06 200 LEU A N 1
ATOM 1640 C CA . LEU A 1 200 ? 1.960 15.483 10.997 1.00 59.06 200 LEU A CA 1
ATOM 1641 C C . LEU A 1 200 ? 1.123 14.315 10.472 1.00 59.06 200 LEU A C 1
ATOM 1643 O O . LEU A 1 200 ? 0.588 13.553 11.272 1.00 59.06 200 LEU A O 1
ATOM 1647 N N . TYR A 1 201 ? 1.038 14.166 9.147 1.00 62.31 201 TYR A N 1
ATOM 1648 C CA . TYR A 1 201 ? 0.208 13.153 8.490 1.00 62.31 201 TYR A CA 1
ATOM 1649 C C . TYR A 1 201 ? 1.021 12.026 7.849 1.00 62.31 201 TYR A C 1
ATOM 1651 O O . TYR A 1 201 ? 0.494 11.256 7.042 1.00 62.31 201 TYR A O 1
ATOM 1659 N N . ARG A 1 202 ? 2.306 11.904 8.206 1.00 58.91 202 ARG A N 1
ATOM 1660 C CA . ARG A 1 202 ? 3.111 10.747 7.812 1.00 58.91 202 ARG A CA 1
ATOM 1661 C C . ARG A 1 202 ? 2.426 9.495 8.366 1.00 58.91 202 ARG A C 1
ATOM 1663 O O . ARG A 1 202 ? 2.260 9.384 9.574 1.00 58.91 202 ARG A O 1
ATOM 1670 N N . ASN A 1 203 ? 2.027 8.584 7.479 1.00 58.94 203 ASN A N 1
ATOM 1671 C CA . ASN A 1 203 ? 1.339 7.331 7.812 1.00 58.94 203 ASN A CA 1
ATOM 1672 C C . ASN A 1 203 ? -0.089 7.484 8.359 1.00 58.94 203 ASN A C 1
ATOM 1674 O O . ASN A 1 203 ? -0.530 6.634 9.124 1.00 58.94 203 ASN A O 1
ATOM 1678 N N . VAL A 1 204 ? -0.827 8.528 7.963 1.00 66.44 204 VAL A N 1
ATOM 1679 C CA . VAL A 1 204 ? -2.230 8.717 8.373 1.00 66.44 204 VAL A CA 1
ATOM 1680 C C . VAL A 1 204 ? -3.184 8.246 7.266 1.00 66.44 204 VAL A C 1
ATOM 1682 O O . VAL A 1 204 ? -3.442 9.001 6.323 1.00 66.44 204 VAL A O 1
ATOM 1685 N N . PRO A 1 205 ? -3.702 7.001 7.347 1.00 61.41 205 PRO A N 1
ATOM 1686 C CA . PRO A 1 205 ? -4.827 6.512 6.558 1.00 61.41 205 PRO A CA 1
ATOM 1687 C C . PRO A 1 205 ? -5.910 7.557 6.275 1.00 61.41 205 PRO A C 1
ATOM 1689 O O . PRO A 1 205 ? -6.594 7.996 7.190 1.00 61.41 205 PRO A O 1
ATOM 1692 N N . LEU A 1 206 ? -6.134 7.918 5.005 1.00 66.19 206 LEU A N 1
ATOM 1693 C CA . LEU A 1 206 ? -7.253 8.763 4.543 1.00 66.19 206 LEU A CA 1
ATOM 1694 C C . LEU A 1 206 ? -7.326 10.203 5.075 1.00 66.19 206 LEU A C 1
ATOM 1696 O O . LEU A 1 206 ? -8.035 11.006 4.466 1.00 66.19 206 LEU A O 1
ATOM 1700 N N . GLY A 1 207 ? -6.582 10.571 6.122 1.00 67.88 207 GLY A N 1
ATOM 1701 C CA . GLY A 1 207 ? -6.486 11.958 6.582 1.00 67.88 207 GLY A CA 1
ATOM 1702 C C . GLY A 1 207 ? -6.025 12.887 5.464 1.00 67.88 207 GLY A C 1
ATOM 1703 O O . GLY A 1 207 ? -6.543 13.989 5.302 1.00 67.88 207 GLY A O 1
ATOM 1704 N N . ILE A 1 208 ? -5.156 12.363 4.600 1.00 72.19 208 ILE A N 1
ATOM 1705 C CA . ILE A 1 208 ? -4.725 13.005 3.366 1.00 72.19 208 ILE A CA 1
ATOM 1706 C C . ILE A 1 208 ? -5.918 13.388 2.474 1.00 72.19 208 ILE A C 1
ATOM 1708 O O . ILE A 1 208 ? -5.951 14.518 2.007 1.00 72.19 208 ILE A O 1
ATOM 1712 N N . ARG A 1 209 ? -6.924 12.526 2.262 1.00 79.25 209 ARG A N 1
ATOM 1713 C CA . ARG A 1 209 ? -8.077 12.850 1.393 1.00 79.25 209 ARG A CA 1
ATOM 1714 C C . ARG A 1 209 ? -8.982 13.920 1.980 1.00 79.25 209 ARG A C 1
ATOM 1716 O O . ARG A 1 209 ? -9.398 14.813 1.249 1.00 79.25 209 ARG A O 1
ATOM 1723 N N . THR A 1 210 ? -9.274 13.820 3.276 1.00 73.81 210 THR A N 1
ATOM 1724 C CA . THR A 1 210 ? -10.108 14.795 3.992 1.00 73.81 210 THR A CA 1
ATOM 1725 C C . THR A 1 210 ? -9.468 16.178 3.961 1.00 73.81 210 THR A C 1
ATOM 1727 O O . THR A 1 210 ? -10.139 17.171 3.715 1.00 73.81 210 THR A O 1
ATOM 1730 N N . ILE A 1 211 ? -8.150 16.242 4.151 1.00 74.19 211 ILE A N 1
ATOM 1731 C CA . ILE A 1 211 ? -7.388 17.483 4.008 1.00 74.19 211 ILE A CA 1
ATOM 1732 C C . ILE A 1 211 ? -7.422 17.952 2.560 1.00 74.19 211 ILE A C 1
ATOM 1734 O O . ILE A 1 211 ? -7.688 19.115 2.288 1.00 74.19 211 ILE A O 1
ATOM 1738 N N . PHE A 1 212 ? -7.163 17.046 1.621 1.00 78.19 212 PHE A N 1
ATOM 1739 C CA . PHE A 1 212 ? -7.018 17.389 0.218 1.00 78.19 212 PHE A CA 1
ATOM 1740 C C . PHE A 1 212 ? -8.268 18.049 -0.363 1.00 78.19 212 PHE A C 1
ATOM 1742 O O . PHE A 1 212 ? -8.135 18.972 -1.161 1.00 78.19 212 PHE A O 1
ATOM 1749 N N . SER A 1 213 ? -9.475 17.636 0.043 1.00 78.56 213 SER A N 1
ATOM 1750 C CA . SER A 1 213 ? -10.712 18.292 -0.403 1.00 78.56 213 SER A CA 1
ATOM 1751 C C . SER A 1 213 ? -10.813 19.756 0.030 1.00 78.56 213 SER A C 1
ATOM 1753 O O . SER A 1 213 ? -11.411 20.543 -0.698 1.00 78.56 213 SER A O 1
ATOM 1755 N N . GLU A 1 214 ? -10.184 20.126 1.145 1.00 77.31 214 GLU A N 1
ATOM 1756 C CA . GLU A 1 214 ? -10.191 21.484 1.705 1.00 77.31 214 GLU A CA 1
ATOM 1757 C C . GLU A 1 214 ? -9.093 22.394 1.136 1.00 77.31 214 GLU A C 1
ATOM 1759 O O . GLU A 1 214 ? -9.177 23.613 1.284 1.00 77.31 214 GLU A O 1
ATOM 1764 N N . LEU A 1 215 ? -8.064 21.810 0.515 1.00 79.19 215 LEU A N 1
ATOM 1765 C CA . LEU A 1 215 ? -6.948 22.537 -0.091 1.00 79.19 215 LEU A CA 1
ATOM 1766 C C . LEU A 1 215 ? -7.334 23.115 -1.457 1.00 79.19 215 LEU A C 1
ATOM 1768 O O . LEU A 1 215 ? -8.082 22.482 -2.215 1.00 79.19 215 LEU A O 1
ATOM 1772 N N . ASP A 1 216 ? -6.766 24.273 -1.800 1.00 82.56 216 ASP A N 1
ATOM 1773 C CA . ASP A 1 216 ? -6.828 24.794 -3.167 1.00 82.56 216 ASP A CA 1
ATOM 1774 C C . ASP A 1 216 ? -5.925 23.995 -4.132 1.00 82.56 216 ASP A C 1
ATOM 1776 O O . ASP A 1 216 ? -5.198 23.081 -3.736 1.00 82.56 216 ASP A O 1
ATOM 1780 N N . LEU A 1 217 ? -5.993 24.288 -5.434 1.00 79.75 217 LEU A N 1
ATOM 1781 C CA . LEU A 1 217 ? -5.268 23.521 -6.452 1.00 79.75 217 LEU A CA 1
ATOM 1782 C C . LEU A 1 217 ? -3.737 23.567 -6.277 1.00 79.75 217 LEU A C 1
ATOM 1784 O O . LEU A 1 217 ? -3.074 22.547 -6.473 1.00 79.75 217 LEU A O 1
ATOM 1788 N N . GLU A 1 218 ? -3.182 24.715 -5.890 1.00 80.94 218 GLU A N 1
ATOM 1789 C CA . GLU A 1 218 ? -1.737 24.900 -5.721 1.00 80.94 218 GLU A CA 1
ATOM 1790 C C . GLU A 1 218 ? -1.246 24.191 -4.451 1.00 80.94 218 GLU A C 1
ATOM 1792 O O . GLU A 1 218 ? -0.223 23.499 -4.451 1.00 80.94 218 GLU A O 1
ATOM 1797 N N . GLU A 1 219 ? -2.008 24.300 -3.364 1.00 81.44 219 GLU A N 1
ATOM 1798 C CA . GLU A 1 219 ? -1.746 23.594 -2.114 1.00 81.44 219 GLU A CA 1
ATOM 1799 C C . GLU A 1 219 ? -1.810 22.077 -2.301 1.00 81.44 219 GLU A C 1
ATOM 1801 O O . GLU A 1 219 ? -0.914 21.361 -1.848 1.00 81.44 219 GLU A O 1
ATOM 1806 N N . ARG A 1 220 ? -2.824 21.579 -3.021 1.00 82.31 220 ARG A N 1
ATOM 1807 C CA . ARG A 1 220 ? -2.958 20.162 -3.397 1.00 82.31 220 ARG A CA 1
ATOM 1808 C C . ARG A 1 220 ? -1.722 19.658 -4.123 1.00 82.31 220 ARG A C 1
ATOM 1810 O O . ARG A 1 220 ? -1.226 18.575 -3.816 1.00 82.31 220 ARG A O 1
ATOM 1817 N N . GLN A 1 221 ? -1.209 20.441 -5.066 1.00 80.75 221 GLN A N 1
ATOM 1818 C CA . GLN A 1 221 ? -0.026 20.081 -5.830 1.00 80.75 221 GLN A CA 1
ATOM 1819 C C . GLN A 1 221 ? 1.211 19.974 -4.931 1.00 80.75 221 GLN A C 1
ATOM 1821 O O . GLN A 1 221 ? 1.861 18.926 -4.906 1.00 80.75 221 GLN A O 1
ATOM 1826 N N . LYS A 1 222 ? 1.500 21.013 -4.138 1.00 81.94 222 LYS A N 1
ATOM 1827 C CA . LYS A 1 222 ? 2.631 21.023 -3.191 1.00 81.94 222 LYS A CA 1
ATOM 1828 C C . LYS A 1 222 ? 2.541 19.870 -2.197 1.00 81.94 222 LYS A C 1
ATOM 1830 O O . LYS A 1 222 ? 3.537 19.202 -1.919 1.00 81.94 222 LYS A O 1
ATOM 1835 N N . PHE A 1 223 ? 1.335 19.610 -1.698 1.00 82.06 223 PHE A N 1
ATOM 1836 C CA . PHE A 1 223 ? 1.059 18.507 -0.793 1.00 82.06 223 PHE A CA 1
ATOM 1837 C C . PHE A 1 223 ? 1.418 17.170 -1.447 1.00 82.06 223 PHE A C 1
ATOM 1839 O O . PHE A 1 223 ? 2.192 16.396 -0.893 1.00 82.06 223 PHE A O 1
ATOM 1846 N N . LEU A 1 224 ? 0.939 16.904 -2.660 1.00 83.31 224 LEU A N 1
ATOM 1847 C CA . LEU A 1 224 ? 1.208 15.633 -3.333 1.00 83.31 224 LEU A CA 1
ATOM 1848 C C . LEU A 1 224 ? 2.673 15.441 -3.693 1.00 83.31 224 LEU A C 1
ATOM 1850 O O . LEU A 1 224 ? 3.206 14.354 -3.481 1.00 83.31 224 LEU A O 1
ATOM 1854 N N . MET A 1 225 ? 3.340 16.491 -4.160 1.00 84.19 225 MET A N 1
ATOM 1855 C CA . MET A 1 225 ? 4.777 16.462 -4.437 1.00 84.19 225 MET A CA 1
ATOM 1856 C C . MET A 1 225 ? 5.580 16.112 -3.189 1.00 84.19 225 MET A C 1
ATOM 1858 O O . MET A 1 225 ? 6.494 15.288 -3.249 1.00 84.19 225 MET A O 1
ATOM 1862 N N . TYR A 1 226 ? 5.191 16.651 -2.034 1.00 85.06 226 TYR A N 1
ATOM 1863 C CA . TYR A 1 226 ? 5.795 16.272 -0.766 1.00 85.06 226 TYR A CA 1
ATOM 1864 C C . TYR A 1 226 ? 5.621 14.773 -0.465 1.00 85.06 226 TYR A C 1
ATOM 1866 O O . TYR A 1 226 ? 6.601 14.091 -0.172 1.00 85.06 226 TYR A O 1
ATOM 1874 N N . PHE A 1 227 ? 4.407 14.222 -0.549 1.00 84.25 227 PHE A N 1
ATOM 1875 C CA . PHE A 1 227 ? 4.188 12.813 -0.185 1.00 84.25 227 PHE A CA 1
ATOM 1876 C C . PHE A 1 227 ? 4.780 11.827 -1.199 1.00 84.25 227 PHE A C 1
ATOM 1878 O O . PHE A 1 227 ? 5.272 10.765 -0.812 1.00 84.25 227 PHE A O 1
ATOM 1885 N N . VAL A 1 228 ? 4.763 12.171 -2.490 1.00 86.44 228 VAL A N 1
ATOM 1886 C CA . VAL A 1 228 ? 5.378 11.352 -3.540 1.00 86.44 228 VAL A CA 1
ATOM 1887 C C . VAL A 1 228 ? 6.897 11.352 -3.387 1.00 86.44 228 VAL A C 1
ATOM 1889 O O . VAL A 1 228 ? 7.476 10.270 -3.317 1.00 86.44 228 VAL A O 1
ATOM 1892 N N . SER A 1 229 ? 7.535 12.519 -3.231 1.00 84.25 229 SER A N 1
ATOM 1893 C CA . SER A 1 229 ? 8.994 12.607 -3.041 1.00 84.25 229 SER A CA 1
ATOM 1894 C C . SER A 1 229 ? 9.483 11.840 -1.808 1.00 84.25 229 SER A C 1
ATOM 1896 O O . SER A 1 229 ? 10.522 11.182 -1.865 1.00 84.25 229 SER A O 1
ATOM 1898 N N . ASN A 1 230 ? 8.703 11.850 -0.721 1.00 80.94 230 ASN A N 1
ATOM 1899 C CA . ASN A 1 230 ? 9.022 11.145 0.522 1.00 80.94 230 ASN A CA 1
ATOM 1900 C C . ASN A 1 230 ? 8.572 9.673 0.553 1.00 80.94 230 ASN A C 1
ATOM 1902 O O . ASN A 1 230 ? 8.873 8.984 1.527 1.00 80.94 230 ASN A O 1
ATOM 1906 N N . ARG A 1 231 ? 7.872 9.180 -0.481 1.00 80.31 231 ARG A N 1
ATOM 1907 C CA . ARG A 1 231 ? 7.346 7.798 -0.575 1.00 80.31 231 ARG A CA 1
ATOM 1908 C C . ARG A 1 231 ? 6.413 7.414 0.580 1.00 80.31 231 ARG A C 1
ATOM 1910 O O . ARG A 1 231 ? 6.374 6.267 1.015 1.00 80.31 231 ARG A O 1
ATOM 1917 N N . THR A 1 232 ? 5.673 8.388 1.098 1.00 76.56 232 THR A N 1
ATOM 1918 C CA . THR A 1 232 ? 4.806 8.232 2.278 1.00 76.56 232 THR A CA 1
ATOM 1919 C C . THR A 1 232 ? 3.322 8.212 1.933 1.00 76.56 232 THR A C 1
ATOM 1921 O O . THR A 1 232 ? 2.493 8.057 2.828 1.00 76.56 232 THR A O 1
ATOM 1924 N N . LEU A 1 233 ? 2.963 8.385 0.658 1.00 81.31 233 LEU A N 1
ATOM 1925 C CA . LEU A 1 233 ? 1.573 8.375 0.217 1.00 81.31 233 LEU A CA 1
ATOM 1926 C C . LEU A 1 233 ? 1.042 6.934 0.211 1.00 81.31 233 LEU A C 1
ATOM 1928 O O . LEU A 1 233 ? 1.631 6.074 -0.445 1.00 81.31 233 LEU A O 1
ATOM 1932 N N . PRO A 1 234 ? -0.077 6.624 0.881 1.00 81.12 234 PRO A N 1
ATOM 1933 C CA . PRO A 1 234 ? -0.722 5.330 0.709 1.00 81.12 234 PRO A CA 1
ATOM 1934 C C . PRO A 1 234 ? -1.085 5.090 -0.765 1.00 81.12 234 PRO A C 1
ATOM 1936 O O . PRO A 1 234 ? -1.540 6.000 -1.457 1.00 81.12 234 PRO A O 1
ATOM 1939 N N . LEU A 1 235 ? -0.928 3.855 -1.254 1.00 83.56 235 LEU A N 1
ATOM 1940 C CA . LEU A 1 235 ? -1.165 3.514 -2.665 1.00 83.56 235 LEU A CA 1
ATOM 1941 C C . LEU A 1 235 ? -2.581 3.880 -3.138 1.00 83.56 235 LEU A C 1
ATOM 1943 O O . LEU A 1 235 ? -2.768 4.365 -4.252 1.00 83.56 235 LEU A O 1
ATOM 1947 N N . ASP A 1 236 ? -3.588 3.662 -2.290 1.00 82.62 236 ASP A N 1
ATOM 1948 C CA . ASP A 1 236 ? -4.975 4.011 -2.605 1.00 82.62 236 ASP A CA 1
ATOM 1949 C C . ASP A 1 236 ? -5.171 5.528 -2.740 1.00 82.62 236 ASP A C 1
ATOM 1951 O O . ASP A 1 236 ? -5.950 5.992 -3.573 1.00 82.62 236 ASP A O 1
ATOM 1955 N N . ASP A 1 237 ? -4.448 6.312 -1.945 1.00 84.06 237 ASP A N 1
ATOM 1956 C CA . ASP A 1 237 ? -4.455 7.769 -2.030 1.00 84.06 237 ASP A CA 1
ATOM 1957 C C . ASP A 1 237 ? -3.730 8.233 -3.292 1.00 84.06 237 ASP A C 1
ATOM 1959 O O . ASP A 1 237 ? -4.300 9.005 -4.057 1.00 84.06 237 ASP A O 1
ATOM 1963 N N . PHE A 1 238 ? -2.554 7.676 -3.598 1.00 87.44 238 PHE A N 1
ATOM 1964 C CA . PHE A 1 238 ? -1.855 7.936 -4.860 1.00 87.44 238 PHE A CA 1
ATOM 1965 C C . PHE A 1 238 ? -2.768 7.703 -6.073 1.00 87.44 238 PHE A C 1
ATOM 1967 O O . PHE A 1 238 ? -2.901 8.585 -6.921 1.00 87.44 238 PHE A O 1
ATOM 1974 N N . ARG A 1 239 ? -3.474 6.562 -6.118 1.00 87.12 239 ARG A N 1
ATOM 1975 C CA . ARG A 1 239 ? -4.435 6.229 -7.188 1.00 87.12 239 ARG A CA 1
ATOM 1976 C C . ARG A 1 239 ? -5.570 7.238 -7.299 1.00 87.12 239 ARG A C 1
ATOM 1978 O O . ARG A 1 239 ? -5.936 7.626 -8.408 1.00 87.12 239 ARG A O 1
ATOM 1985 N N . PHE A 1 240 ? -6.140 7.635 -6.164 1.00 85.44 240 PHE A N 1
ATOM 1986 C CA . PHE A 1 240 ? -7.172 8.661 -6.133 1.00 85.44 240 PHE A CA 1
ATOM 1987 C C . PHE A 1 240 ? -6.636 9.965 -6.732 1.00 85.44 240 PHE A C 1
ATOM 1989 O O . PHE A 1 240 ? -7.233 10.491 -7.670 1.00 85.44 240 PHE A O 1
ATOM 1996 N N . PHE A 1 241 ? -5.460 10.417 -6.302 1.00 84.94 241 PHE A N 1
ATOM 1997 C CA . PHE A 1 241 ? -4.902 11.685 -6.752 1.00 84.94 241 PHE A CA 1
ATOM 1998 C C . PHE A 1 241 ? -4.585 11.725 -8.238 1.00 84.94 241 PHE A C 1
ATOM 2000 O O . PHE A 1 241 ? -5.076 12.628 -8.918 1.00 84.94 241 PHE A O 1
ATOM 2007 N N . ILE A 1 242 ? -3.880 10.724 -8.771 1.00 87.31 242 ILE A N 1
ATOM 2008 C CA . ILE A 1 242 ? -3.589 10.672 -10.213 1.00 87.31 242 ILE A CA 1
ATOM 2009 C C . ILE A 1 242 ? -4.871 10.618 -11.059 1.00 87.31 242 ILE A C 1
ATOM 2011 O O . ILE A 1 242 ? -4.875 11.080 -12.195 1.00 87.31 242 ILE A O 1
ATOM 2015 N N . SER A 1 243 ? -5.975 10.083 -10.517 1.00 85.00 243 SER A N 1
ATOM 2016 C CA . SER A 1 243 ? -7.260 10.032 -11.225 1.00 85.00 243 SER A CA 1
ATOM 2017 C C . SER A 1 243 ? -8.000 11.375 -11.248 1.00 85.00 243 SER A C 1
ATOM 2019 O O . SER A 1 243 ? -8.771 11.628 -12.178 1.00 85.00 243 SER A O 1
ATOM 2021 N N . THR A 1 244 ? -7.757 12.219 -10.240 1.00 82.94 244 THR A N 1
ATOM 2022 C CA . THR A 1 244 ? -8.396 13.534 -10.061 1.00 82.94 244 THR A CA 1
ATOM 2023 C C . THR A 1 244 ? -7.588 14.702 -10.622 1.00 82.94 244 THR A C 1
ATOM 2025 O O . THR A 1 244 ? -8.161 15.764 -10.849 1.00 82.94 244 THR A O 1
ATOM 2028 N N . MET A 1 245 ? -6.281 14.532 -10.838 1.00 82.75 245 MET A N 1
ATOM 2029 C CA . MET A 1 245 ? -5.428 15.566 -11.424 1.00 82.75 245 MET A CA 1
ATOM 2030 C C . MET A 1 245 ? -5.790 15.837 -12.886 1.00 82.75 245 MET A C 1
ATOM 2032 O O . MET A 1 245 ? -6.127 14.921 -13.641 1.00 82.75 245 MET A O 1
ATOM 2036 N N . ASP A 1 246 ? -5.649 17.094 -13.309 1.00 85.62 246 ASP A N 1
ATOM 2037 C CA . ASP A 1 246 ? -5.620 17.408 -14.733 1.00 85.62 246 ASP A CA 1
ATOM 2038 C C . ASP A 1 246 ? -4.298 16.963 -15.383 1.00 85.62 246 ASP A C 1
ATOM 2040 O O . ASP A 1 246 ? -3.312 16.626 -14.720 1.00 85.62 246 ASP A O 1
ATOM 2044 N N . GLY A 1 247 ? -4.286 16.949 -16.717 1.00 87.00 247 GLY A N 1
ATOM 2045 C CA . GLY A 1 247 ? -3.145 16.457 -17.481 1.00 87.00 247 GLY A CA 1
ATOM 2046 C C . GLY A 1 247 ? -1.859 17.258 -17.275 1.00 87.00 247 GLY A C 1
ATOM 2047 O O . GLY A 1 247 ? -0.790 16.667 -17.358 1.00 87.00 247 GLY A O 1
ATOM 2048 N N . LYS A 1 248 ? -1.941 18.564 -16.986 1.00 89.06 248 LYS A N 1
ATOM 2049 C CA . LYS A 1 248 ? -0.758 19.418 -16.821 1.00 89.06 248 LYS A CA 1
ATOM 2050 C C . LYS A 1 248 ? -0.061 19.119 -15.495 1.00 89.06 248 LYS A C 1
ATOM 2052 O O . LYS A 1 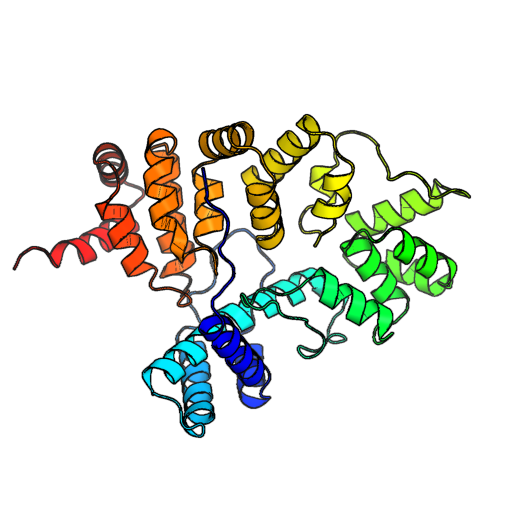248 ? 1.150 18.923 -15.478 1.00 89.06 248 LYS A O 1
ATOM 2057 N N . HIS A 1 249 ? -0.820 19.046 -14.404 1.00 85.69 249 HIS A N 1
ATOM 2058 C CA . HIS A 1 249 ? -0.260 18.752 -13.083 1.00 85.69 249 HIS A CA 1
ATOM 2059 C C . HIS A 1 249 ? 0.252 17.311 -12.983 1.00 85.69 249 HIS A C 1
ATOM 2061 O O . HIS A 1 249 ? 1.274 17.065 -12.344 1.00 85.69 249 HIS A O 1
ATOM 2067 N N . LEU A 1 250 ? -0.425 16.363 -13.643 1.00 88.44 250 LEU A N 1
ATOM 2068 C CA . LEU A 1 250 ? 0.046 14.982 -13.720 1.00 88.44 250 LEU A CA 1
ATOM 2069 C C . LEU A 1 250 ? 1.384 14.885 -14.468 1.00 88.44 250 LEU A C 1
ATOM 2071 O O . LEU A 1 250 ? 2.299 14.218 -13.992 1.00 88.44 250 LEU A O 1
ATOM 2075 N N . GLU A 1 251 ? 1.514 15.588 -15.596 1.00 90.31 251 GLU A N 1
ATOM 2076 C CA . GLU A 1 251 ? 2.765 15.655 -16.358 1.00 90.31 251 GLU A CA 1
ATOM 2077 C C . GLU A 1 251 ? 3.902 16.254 -15.522 1.00 90.31 251 GLU A C 1
ATOM 2079 O O . GLU A 1 251 ? 5.022 15.749 -15.514 1.00 90.31 251 GLU A O 1
ATOM 2084 N N . GLU A 1 252 ? 3.613 17.308 -14.759 1.00 91.56 252 GLU A N 1
ATOM 2085 C CA . GLU A 1 252 ? 4.600 17.938 -13.888 1.00 91.56 252 GLU A CA 1
ATOM 2086 C C . GLU A 1 252 ? 5.060 17.011 -12.754 1.00 91.56 252 GLU A C 1
ATOM 2088 O O . GLU A 1 252 ? 6.258 16.933 -12.475 1.00 91.56 252 GLU A O 1
ATOM 2093 N N . LEU A 1 253 ? 4.136 16.267 -12.137 1.00 90.81 253 LEU A N 1
ATOM 2094 C CA . LEU A 1 253 ? 4.468 15.246 -11.141 1.00 90.81 253 LEU A CA 1
ATOM 2095 C C . LEU A 1 253 ? 5.408 14.187 -11.733 1.00 90.81 253 LEU A C 1
ATOM 2097 O O . LEU A 1 253 ? 6.392 13.804 -11.102 1.00 90.81 253 LEU A O 1
ATOM 2101 N N . PHE A 1 254 ? 5.101 13.726 -12.942 1.00 92.19 254 PHE A N 1
ATOM 2102 C CA . PHE A 1 254 ? 5.855 12.692 -13.645 1.00 92.19 254 PHE A CA 1
ATOM 2103 C C . PHE A 1 254 ? 7.245 13.153 -14.054 1.00 92.19 254 PHE A C 1
ATOM 2105 O O . PHE A 1 254 ? 8.202 12.396 -13.925 1.00 92.19 254 PHE A O 1
ATOM 2112 N N . ARG A 1 255 ? 7.359 14.411 -14.478 1.00 93.94 255 ARG A N 1
ATOM 2113 C CA . ARG A 1 255 ? 8.634 15.041 -14.797 1.00 93.94 255 ARG A CA 1
ATOM 2114 C C . ARG A 1 255 ? 9.530 15.194 -13.571 1.00 93.94 255 ARG A C 1
ATOM 2116 O O . ARG A 1 255 ? 10.736 15.038 -13.690 1.00 93.94 255 ARG A O 1
ATOM 2123 N N . MET A 1 256 ? 8.965 15.543 -12.413 1.00 93.19 256 MET A N 1
ATOM 2124 C CA . MET A 1 256 ? 9.768 15.829 -11.218 1.00 93.19 256 MET A CA 1
ATOM 2125 C C . MET A 1 256 ? 10.114 14.597 -10.388 1.00 93.19 256 MET A C 1
ATOM 2127 O O . MET A 1 256 ? 11.130 14.609 -9.700 1.00 93.19 256 MET A O 1
ATOM 2131 N N . TYR A 1 257 ? 9.282 13.556 -10.429 1.00 94.06 257 TYR A N 1
ATOM 2132 C CA . TYR A 1 257 ? 9.451 12.365 -9.592 1.00 94.06 257 TYR A CA 1
ATOM 2133 C C . TYR A 1 257 ? 9.239 11.055 -10.371 1.00 94.06 257 TYR A C 1
ATOM 2135 O O . TYR A 1 257 ? 8.444 10.210 -9.940 1.00 94.06 257 TYR A O 1
ATOM 2143 N N . PRO A 1 258 ? 9.909 10.856 -11.523 1.00 94.56 258 PRO A N 1
ATOM 2144 C CA . PRO A 1 258 ? 9.671 9.701 -12.390 1.00 94.56 258 PRO A CA 1
ATOM 2145 C C . PRO A 1 258 ? 9.945 8.375 -11.667 1.00 94.56 258 PRO A C 1
ATOM 2147 O O . PRO A 1 258 ? 9.142 7.443 -11.749 1.00 94.56 258 PRO A O 1
ATOM 2150 N N . TYR A 1 259 ? 11.025 8.309 -10.885 1.00 94.19 259 TYR A N 1
ATOM 2151 C CA . TYR A 1 259 ? 11.364 7.143 -10.077 1.00 94.19 259 TYR A CA 1
ATOM 2152 C C . TYR A 1 259 ? 10.286 6.810 -9.038 1.00 94.19 259 TYR A C 1
ATOM 2154 O O . TYR A 1 259 ? 9.794 5.681 -8.996 1.00 94.19 259 TYR A O 1
ATOM 2162 N N . GLN A 1 260 ? 9.883 7.778 -8.212 1.00 92.94 260 GLN A N 1
ATOM 2163 C CA . GLN A 1 260 ? 8.907 7.553 -7.143 1.00 92.94 260 GLN A CA 1
ATOM 2164 C C . GLN A 1 260 ? 7.543 7.164 -7.719 1.00 92.94 260 GLN A C 1
ATOM 2166 O O . GLN A 1 260 ? 6.873 6.286 -7.179 1.00 92.94 260 GLN A O 1
ATOM 2171 N N . VAL A 1 261 ? 7.144 7.771 -8.842 1.00 93.44 261 VAL A N 1
ATOM 2172 C CA . VAL A 1 261 ? 5.935 7.384 -9.580 1.00 93.44 261 VAL A CA 1
ATOM 2173 C C . VAL A 1 261 ? 6.023 5.919 -10.006 1.00 93.44 261 VAL A C 1
ATOM 2175 O O . VAL A 1 261 ? 5.118 5.142 -9.697 1.00 93.44 261 VAL A O 1
ATOM 2178 N N . LEU A 1 262 ? 7.122 5.504 -10.640 1.00 94.69 262 LEU A N 1
ATOM 2179 C CA . LEU A 1 262 ? 7.316 4.115 -11.061 1.00 94.69 262 LEU A CA 1
ATOM 2180 C C . LEU A 1 262 ? 7.333 3.127 -9.890 1.00 94.69 262 LEU A C 1
ATOM 2182 O O . LEU A 1 262 ? 6.810 2.021 -10.021 1.00 94.69 262 LEU A O 1
ATOM 2186 N N . GLN A 1 263 ? 7.822 3.527 -8.716 1.00 92.12 263 GLN A N 1
ATOM 2187 C CA . GLN A 1 263 ? 7.731 2.700 -7.511 1.00 92.12 263 GLN A CA 1
ATOM 2188 C C . GLN A 1 263 ? 6.292 2.429 -7.066 1.00 92.12 263 GLN A C 1
ATOM 2190 O O . GLN A 1 263 ? 6.008 1.320 -6.612 1.00 92.12 263 GLN A O 1
ATOM 2195 N N . TYR A 1 264 ? 5.372 3.392 -7.198 1.00 90.88 264 TYR A N 1
ATOM 2196 C CA . TYR A 1 264 ? 3.949 3.126 -6.952 1.00 90.88 264 TYR A CA 1
ATOM 2197 C C . TYR A 1 264 ? 3.391 2.134 -7.962 1.00 90.88 264 TYR A C 1
ATOM 2199 O O . TYR A 1 264 ? 2.624 1.246 -7.590 1.00 90.88 264 TYR A O 1
ATOM 2207 N N . PHE A 1 265 ? 3.805 2.251 -9.224 1.00 92.38 265 PHE A N 1
ATOM 2208 C CA . PHE A 1 265 ? 3.395 1.304 -10.247 1.00 92.38 265 PHE A CA 1
ATOM 2209 C C . PHE A 1 265 ? 3.989 -0.084 -10.047 1.00 92.38 265 PHE A C 1
ATOM 2211 O O . PHE A 1 265 ? 3.366 -1.009 -10.515 1.00 92.38 265 PHE A O 1
ATOM 2218 N N . LEU A 1 266 ? 5.079 -0.286 -9.304 1.00 90.81 266 LEU A N 1
ATOM 2219 C CA . LEU A 1 266 ? 5.578 -1.631 -8.959 1.00 90.81 266 LEU A CA 1
ATOM 2220 C C . LEU A 1 266 ? 4.770 -2.345 -7.863 1.00 90.81 266 LEU A C 1
ATOM 2222 O O . LEU A 1 266 ? 5.001 -3.527 -7.603 1.00 90.81 266 LEU A O 1
ATOM 2226 N N . GLN A 1 267 ? 3.851 -1.645 -7.195 1.00 86.31 267 GLN A N 1
ATOM 2227 C CA . GLN A 1 267 ? 3.023 -2.226 -6.140 1.00 86.31 267 GLN A CA 1
ATOM 2228 C C . GLN A 1 267 ? 1.795 -2.911 -6.730 1.00 86.31 267 GLN A C 1
ATOM 2230 O O . GLN A 1 267 ? 1.164 -2.406 -7.662 1.00 86.31 267 GLN A O 1
ATOM 2235 N N . TRP A 1 268 ? 1.397 -4.039 -6.150 1.00 84.31 268 TRP A N 1
ATOM 2236 C CA . TRP A 1 268 ? 0.113 -4.646 -6.466 1.00 84.31 268 TRP A CA 1
ATOM 2237 C C . TRP A 1 268 ? -1.056 -3.721 -6.068 1.00 84.31 268 TRP A C 1
ATOM 2239 O O . TRP A 1 268 ? -1.026 -3.131 -4.986 1.00 84.31 268 TRP A O 1
ATOM 2249 N N . PRO A 1 269 ? -2.095 -3.559 -6.914 1.00 85.25 269 PRO A N 1
ATOM 2250 C CA . PRO A 1 269 ? -2.317 -4.213 -8.212 1.00 85.25 269 PRO A CA 1
ATOM 2251 C C . PRO A 1 269 ? -1.873 -3.377 -9.436 1.00 85.25 269 PRO A C 1
ATOM 2253 O O . PRO A 1 269 ? -2.287 -3.661 -10.561 1.00 85.25 269 PRO A O 1
ATOM 2256 N N . LEU A 1 270 ? -1.098 -2.301 -9.250 1.00 88.12 270 LEU A N 1
ATOM 2257 C CA . LEU A 1 270 ? -0.704 -1.378 -10.328 1.00 88.12 270 LEU A CA 1
ATOM 2258 C C . LEU A 1 270 ? 0.411 -1.903 -11.235 1.00 88.12 270 LEU A C 1
ATOM 2260 O O . LEU A 1 270 ? 0.567 -1.397 -12.345 1.00 88.12 270 LEU A O 1
ATOM 2264 N N . HIS A 1 271 ? 1.120 -2.940 -10.805 1.00 88.06 271 HIS A N 1
ATOM 2265 C CA . HIS A 1 271 ? 2.264 -3.529 -11.502 1.00 88.06 271 HIS A CA 1
ATOM 2266 C C . HIS A 1 271 ? 2.019 -3.909 -12.962 1.00 88.06 271 HIS A C 1
ATOM 2268 O O . HIS A 1 271 ? 2.930 -3.844 -13.786 1.00 88.06 271 HIS A O 1
ATOM 2274 N N . LYS A 1 272 ? 0.771 -4.216 -13.325 1.00 87.31 272 LYS A N 1
ATOM 2275 C CA . LYS A 1 272 ? 0.389 -4.527 -14.707 1.00 87.31 272 LYS A CA 1
ATOM 2276 C C . LYS A 1 272 ? 0.514 -3.339 -15.664 1.00 87.31 272 LYS A C 1
ATOM 2278 O O . LYS A 1 272 ? 0.571 -3.547 -16.866 1.00 87.31 272 LYS A O 1
ATOM 2283 N N . TYR A 1 273 ? 0.564 -2.117 -15.138 1.00 90.94 273 TYR A N 1
ATOM 2284 C CA . TYR A 1 273 ? 0.733 -0.887 -15.913 1.00 90.94 273 TYR A CA 1
ATOM 2285 C C . TYR A 1 273 ? 2.167 -0.349 -15.864 1.00 90.94 273 TYR A C 1
ATOM 2287 O O . TYR A 1 273 ? 2.443 0.687 -16.460 1.00 90.94 273 TYR A O 1
ATOM 2295 N N . PHE A 1 274 ? 3.077 -1.009 -15.139 1.00 94.44 274 PHE A N 1
ATOM 2296 C CA . PHE A 1 274 ? 4.422 -0.492 -14.899 1.00 94.44 274 PHE A CA 1
ATOM 2297 C C . PHE A 1 274 ? 5.182 -0.201 -16.197 1.00 94.44 274 PHE A C 1
ATOM 2299 O O . PHE A 1 274 ? 5.668 0.913 -16.366 1.00 94.44 274 PHE A O 1
ATOM 2306 N N . LEU A 1 275 ? 5.238 -1.163 -17.126 1.00 95.19 275 LEU A N 1
ATOM 2307 C CA . LEU A 1 275 ? 5.968 -0.999 -18.389 1.00 95.19 275 LEU A CA 1
ATOM 2308 C C . LEU A 1 275 ? 5.341 0.091 -19.269 1.00 95.19 275 LEU A C 1
ATOM 2310 O O . LEU A 1 275 ? 6.054 0.942 -19.784 1.00 95.19 275 LEU A O 1
ATOM 2314 N N . ASP A 1 276 ? 4.009 0.138 -19.358 1.00 93.69 276 ASP A N 1
ATOM 2315 C CA . ASP A 1 276 ? 3.294 1.158 -20.138 1.00 93.69 276 ASP A CA 1
ATOM 2316 C C . ASP A 1 276 ? 3.523 2.581 -19.611 1.00 93.69 276 ASP A C 1
ATOM 2318 O O . ASP A 1 276 ? 3.461 3.555 -20.369 1.00 93.69 276 ASP A O 1
ATOM 2322 N N . VAL A 1 277 ? 3.716 2.717 -18.297 1.00 93.69 277 VAL A N 1
ATOM 2323 C CA . VAL A 1 277 ? 4.054 3.990 -17.656 1.00 93.69 277 VAL A CA 1
ATOM 2324 C C . VAL A 1 277 ? 5.536 4.295 -17.857 1.00 93.69 277 VAL A C 1
ATOM 2326 O O . VAL A 1 277 ? 5.860 5.415 -18.240 1.00 93.69 277 VAL A O 1
ATOM 2329 N N . ALA A 1 278 ? 6.423 3.313 -17.684 1.00 95.88 278 ALA A N 1
ATOM 2330 C CA . ALA A 1 278 ? 7.858 3.459 -17.919 1.00 95.88 278 ALA A CA 1
ATOM 2331 C C . ALA A 1 278 ? 8.174 3.932 -19.343 1.00 95.88 278 ALA A C 1
ATOM 2333 O O . ALA A 1 278 ? 8.913 4.901 -19.505 1.00 95.88 278 ALA A O 1
ATOM 2334 N N . ASP A 1 279 ? 7.529 3.340 -20.353 1.00 94.75 279 ASP A N 1
ATOM 2335 C CA . ASP A 1 279 ? 7.717 3.689 -21.766 1.00 94.75 279 ASP A CA 1
ATOM 2336 C C . ASP A 1 279 ? 7.417 5.170 -22.058 1.00 94.75 279 ASP A C 1
ATOM 2338 O O . ASP A 1 279 ? 7.972 5.760 -22.983 1.00 94.75 279 ASP A O 1
ATOM 2342 N N . ARG A 1 280 ? 6.572 5.803 -21.239 1.00 91.75 280 ARG A N 1
ATOM 2343 C CA . ARG A 1 280 ? 6.235 7.231 -21.344 1.00 91.75 280 ARG A CA 1
ATOM 2344 C C . ARG A 1 280 ? 7.166 8.123 -20.535 1.00 91.75 280 ARG A C 1
ATOM 2346 O O . ARG A 1 280 ? 7.283 9.304 -20.842 1.00 91.75 280 ARG A O 1
ATOM 2353 N N . LEU A 1 281 ? 7.781 7.582 -19.488 1.00 95.56 281 LEU A N 1
ATOM 2354 C CA . LEU A 1 281 ? 8.618 8.332 -18.558 1.00 95.56 281 LEU A CA 1
ATOM 2355 C C . LEU A 1 281 ? 10.095 8.344 -18.951 1.00 95.56 281 LEU A C 1
ATOM 2357 O O . LEU A 1 281 ? 10.848 9.091 -18.337 1.00 95.56 281 LEU A O 1
ATOM 2361 N N . TRP A 1 282 ? 10.520 7.606 -19.983 1.00 95.75 282 TRP A N 1
ATOM 2362 C CA . TRP A 1 282 ? 11.926 7.579 -20.416 1.00 95.75 282 TRP A CA 1
ATOM 2363 C C . TRP A 1 282 ? 12.542 8.958 -20.660 1.00 95.75 282 TRP A C 1
ATOM 2365 O O . TRP A 1 282 ? 13.715 9.154 -20.366 1.00 95.75 282 TRP A O 1
ATOM 2375 N N . VAL A 1 283 ? 11.754 9.923 -21.138 1.00 95.50 283 VAL A N 1
ATOM 2376 C CA . VAL A 1 283 ? 12.209 11.308 -21.361 1.00 95.50 283 VAL A CA 1
ATOM 2377 C C . VAL A 1 283 ? 12.502 12.077 -20.066 1.00 95.50 283 VAL A C 1
ATOM 2379 O O . VAL A 1 283 ? 13.167 13.108 -20.109 1.00 95.50 283 VAL A O 1
ATOM 2382 N N . TYR A 1 284 ? 11.998 11.596 -18.929 1.00 96.50 284 TYR A N 1
ATOM 2383 C CA . TYR A 1 284 ? 12.155 12.209 -17.609 1.00 96.50 284 TYR A CA 1
ATOM 2384 C C . TYR A 1 284 ? 13.071 11.407 -16.684 1.00 96.50 284 TYR A C 1
ATOM 2386 O O . TYR A 1 284 ? 13.630 11.975 -15.754 1.00 96.50 284 TYR A O 1
ATOM 2394 N N . ILE A 1 285 ? 13.229 10.105 -16.927 1.00 96.62 285 ILE A N 1
ATOM 2395 C CA . ILE A 1 285 ? 14.076 9.219 -16.125 1.00 96.62 285 ILE A CA 1
ATOM 2396 C C . ILE A 1 285 ? 15.546 9.574 -16.359 1.00 96.62 285 ILE A C 1
ATOM 2398 O O . ILE A 1 285 ? 16.076 9.379 -17.455 1.00 96.62 285 ILE A O 1
ATOM 2402 N N . SER A 1 286 ? 16.222 10.046 -15.314 1.00 96.00 286 SER A N 1
ATOM 2403 C CA . SER A 1 286 ? 17.677 10.201 -15.329 1.00 96.00 286 SER A CA 1
ATOM 2404 C C . SER A 1 286 ? 18.395 8.847 -15.247 1.00 96.00 286 SER A C 1
ATOM 2406 O O . SER A 1 286 ? 17.807 7.809 -14.932 1.00 96.00 286 SER A O 1
ATOM 2408 N N . GLU A 1 287 ? 19.698 8.846 -15.519 1.00 95.06 287 GLU A N 1
ATOM 2409 C CA . GLU A 1 287 ? 20.557 7.672 -15.328 1.00 95.06 287 GLU A CA 1
ATOM 2410 C C . GLU A 1 287 ? 20.534 7.172 -13.868 1.00 95.06 287 GLU A C 1
ATOM 2412 O O . GLU A 1 287 ? 20.471 5.964 -13.619 1.00 95.06 287 GLU A O 1
ATOM 2417 N N . GLU A 1 288 ? 20.487 8.098 -12.904 1.00 92.25 288 GLU A N 1
ATOM 2418 C CA . GLU A 1 288 ? 20.361 7.801 -11.473 1.00 92.25 288 GLU A CA 1
ATOM 2419 C C . GLU A 1 288 ? 18.984 7.217 -11.123 1.00 92.25 288 GLU A C 1
ATOM 2421 O O . GLU A 1 288 ? 18.911 6.202 -10.428 1.00 92.25 288 GLU A O 1
ATOM 2426 N N . ASP A 1 289 ? 17.897 7.791 -11.654 1.00 94.69 289 ASP A N 1
ATOM 2427 C CA . ASP A 1 289 ? 16.541 7.260 -11.461 1.00 94.69 289 ASP A CA 1
ATOM 2428 C C . ASP A 1 289 ? 16.436 5.827 -11.983 1.00 94.69 289 ASP A C 1
ATOM 2430 O O . ASP A 1 289 ? 15.924 4.943 -11.297 1.00 94.69 289 ASP A O 1
ATOM 2434 N N . PHE A 1 290 ? 16.942 5.573 -13.194 1.00 95.25 290 PHE A N 1
ATOM 2435 C CA . PHE A 1 290 ? 16.938 4.240 -13.794 1.00 95.25 290 PHE A CA 1
ATOM 2436 C C . PHE A 1 290 ? 17.664 3.227 -12.910 1.00 95.25 290 PHE A C 1
ATOM 2438 O O . PHE A 1 290 ? 17.130 2.161 -12.595 1.00 95.25 290 PHE A O 1
ATOM 2445 N N . GLN A 1 291 ? 18.857 3.590 -12.453 1.00 90.75 291 GLN A N 1
ATOM 2446 C CA . GLN A 1 291 ? 19.651 2.787 -11.539 1.00 90.75 291 GLN A CA 1
ATOM 2447 C C . GLN A 1 291 ? 18.894 2.483 -10.232 1.00 90.75 291 GLN A C 1
ATOM 2449 O O . GLN A 1 291 ? 18.903 1.343 -9.756 1.00 90.75 291 GLN A O 1
ATOM 2454 N N . ASP A 1 292 ? 18.206 3.467 -9.659 1.00 90.81 292 ASP A N 1
ATOM 2455 C CA . ASP A 1 292 ? 17.438 3.302 -8.427 1.00 90.81 292 ASP A CA 1
ATOM 2456 C C . ASP A 1 292 ? 16.153 2.479 -8.617 1.00 90.81 292 ASP A C 1
ATOM 2458 O O . ASP A 1 292 ? 15.752 1.748 -7.701 1.00 90.81 292 ASP A O 1
ATOM 2462 N N . ILE A 1 293 ? 15.542 2.510 -9.807 1.00 94.19 293 ILE A N 1
ATOM 2463 C CA . ILE A 1 293 ? 14.446 1.606 -10.192 1.00 94.19 293 ILE A CA 1
ATOM 2464 C C . ILE A 1 293 ? 14.950 0.161 -10.233 1.00 94.19 293 ILE A C 1
ATOM 2466 O O . ILE A 1 293 ? 14.342 -0.712 -9.609 1.00 94.19 293 ILE A O 1
ATOM 2470 N N . LEU A 1 294 ? 16.075 -0.099 -10.909 1.00 91.75 294 LEU A N 1
ATOM 2471 C CA . LEU A 1 294 ? 16.655 -1.444 -10.998 1.00 91.75 294 LEU A CA 1
ATOM 2472 C C . LEU A 1 294 ? 17.017 -1.991 -9.616 1.00 91.75 294 LEU A C 1
ATOM 2474 O O . LEU A 1 294 ? 16.663 -3.123 -9.283 1.00 91.75 294 LEU A O 1
ATOM 2478 N N . ARG A 1 295 ? 17.664 -1.171 -8.778 1.00 87.12 295 ARG A N 1
ATOM 2479 C CA . ARG A 1 295 ? 17.956 -1.523 -7.382 1.00 87.12 295 ARG A CA 1
ATOM 2480 C C . ARG A 1 295 ? 16.692 -1.878 -6.620 1.00 87.12 295 ARG A C 1
ATOM 2482 O O . ARG A 1 295 ? 16.687 -2.850 -5.872 1.00 87.12 295 ARG A O 1
ATOM 2489 N N . TYR A 1 296 ? 15.632 -1.097 -6.789 1.00 88.50 296 TYR A N 1
ATOM 2490 C CA . TYR A 1 296 ? 14.378 -1.362 -6.108 1.00 88.50 296 TYR A CA 1
ATOM 2491 C C . TYR A 1 296 ? 13.765 -2.694 -6.561 1.00 88.50 296 TYR A C 1
ATOM 2493 O O . TYR A 1 296 ? 13.394 -3.502 -5.717 1.00 88.50 296 TYR A O 1
ATOM 2501 N N . ILE A 1 297 ? 13.715 -2.976 -7.865 1.00 89.75 297 ILE A N 1
ATOM 2502 C CA . ILE A 1 297 ? 13.178 -4.249 -8.367 1.00 89.75 297 ILE A CA 1
ATOM 2503 C C . ILE A 1 297 ? 14.021 -5.429 -7.863 1.00 89.75 297 ILE A C 1
ATOM 2505 O O . ILE A 1 297 ? 13.476 -6.369 -7.296 1.00 89.75 297 ILE A O 1
ATOM 2509 N N . ILE A 1 298 ? 15.346 -5.375 -7.987 1.00 84.62 298 ILE A N 1
ATOM 2510 C CA . ILE A 1 298 ? 16.207 -6.498 -7.591 1.00 84.62 298 ILE A CA 1
ATOM 2511 C C . ILE A 1 298 ? 16.217 -6.679 -6.082 1.00 84.62 298 ILE A C 1
ATOM 2513 O O . ILE A 1 298 ? 15.892 -7.749 -5.585 1.00 84.62 298 ILE A O 1
ATOM 2517 N N . PHE A 1 299 ? 16.581 -5.642 -5.331 1.00 81.88 299 PHE A N 1
ATOM 2518 C CA . PHE A 1 299 ? 16.831 -5.802 -3.904 1.00 81.88 299 PHE A CA 1
ATOM 2519 C C . PHE A 1 299 ? 15.550 -5.819 -3.080 1.00 81.88 299 PHE A C 1
ATOM 2521 O O . PHE A 1 299 ? 15.500 -6.522 -2.076 1.00 81.88 299 PHE A O 1
ATOM 2528 N N . GLN A 1 300 ? 14.526 -5.060 -3.480 1.00 80.31 300 GLN A N 1
ATOM 2529 C CA . GLN A 1 300 ? 13.290 -4.965 -2.702 1.00 80.31 300 GLN A CA 1
ATOM 2530 C C . GLN A 1 300 ? 12.211 -5.927 -3.188 1.00 80.31 300 GLN A C 1
ATOM 2532 O O . GLN A 1 300 ? 11.387 -6.324 -2.371 1.00 80.31 300 GLN A O 1
ATOM 2537 N N . ARG A 1 301 ? 12.187 -6.302 -4.477 1.00 83.31 301 ARG A N 1
ATOM 2538 C CA . ARG A 1 301 ? 11.170 -7.224 -5.015 1.00 83.31 301 ARG A CA 1
ATOM 2539 C C . ARG A 1 301 ? 11.703 -8.640 -5.177 1.00 83.31 301 ARG A C 1
ATOM 2541 O O . ARG A 1 301 ? 11.237 -9.521 -4.468 1.00 83.31 301 ARG A O 1
ATOM 2548 N N . ILE A 1 302 ? 12.707 -8.848 -6.026 1.00 82.56 302 ILE A N 1
ATOM 2549 C CA . ILE A 1 302 ? 13.219 -10.190 -6.353 1.00 82.56 302 ILE A CA 1
ATOM 2550 C C . ILE A 1 302 ? 13.904 -10.821 -5.136 1.00 82.56 302 ILE A C 1
ATOM 2552 O O . ILE A 1 302 ? 13.417 -11.809 -4.599 1.00 82.56 302 ILE A O 1
ATOM 2556 N N . ASN A 1 303 ? 14.966 -10.198 -4.623 1.00 76.88 303 ASN A N 1
ATOM 2557 C CA . ASN A 1 303 ? 15.678 -10.664 -3.426 1.00 76.88 303 ASN A CA 1
ATOM 2558 C C . ASN A 1 303 ? 14.838 -10.494 -2.153 1.00 76.88 303 ASN A C 1
ATOM 2560 O O . ASN A 1 303 ? 15.121 -11.099 -1.126 1.00 76.88 303 ASN A O 1
ATOM 2564 N N . GLY A 1 304 ? 13.807 -9.648 -2.209 1.00 68.81 304 GLY A N 1
ATOM 2565 C CA . GLY A 1 304 ? 12.795 -9.568 -1.161 1.00 68.81 304 GLY A CA 1
ATOM 2566 C C . GLY A 1 304 ? 11.814 -10.745 -1.178 1.00 68.81 304 GLY A C 1
ATOM 2567 O O . GLY A 1 304 ? 10.929 -10.785 -0.330 1.00 68.81 304 GLY A O 1
ATOM 2568 N N . GLY A 1 305 ? 11.921 -11.664 -2.145 1.00 68.94 305 GLY A N 1
ATOM 2569 C CA . GLY A 1 305 ? 11.063 -12.839 -2.263 1.00 68.94 305 GLY A CA 1
ATOM 2570 C C . GLY A 1 305 ? 9.611 -12.511 -2.614 1.00 68.94 305 GLY A C 1
ATOM 2571 O O . GLY A 1 305 ? 8.710 -13.270 -2.249 1.00 68.94 305 GLY A O 1
ATOM 2572 N N . TRP A 1 306 ? 9.344 -11.378 -3.269 1.00 70.81 306 TRP A N 1
ATOM 2573 C CA . TRP A 1 306 ? 7.998 -11.021 -3.717 1.00 70.81 306 TRP A CA 1
ATOM 2574 C C . TRP A 1 306 ? 7.621 -11.853 -4.951 1.00 70.81 306 TRP A C 1
ATOM 2576 O O . TRP A 1 306 ? 8.357 -11.887 -5.932 1.00 70.81 306 TRP A O 1
ATOM 2586 N N . ASP A 1 307 ? 6.471 -12.523 -4.896 1.00 68.00 307 ASP A N 1
ATOM 2587 C CA . ASP A 1 307 ? 5.935 -13.415 -5.942 1.00 68.00 307 ASP A CA 1
ATOM 2588 C C . ASP A 1 307 ? 4.508 -13.005 -6.365 1.00 68.00 307 ASP A C 1
ATOM 2590 O O . ASP A 1 307 ? 3.854 -13.715 -7.126 1.00 68.00 307 ASP A O 1
ATOM 2594 N N . ASP A 1 308 ? 4.025 -11.838 -5.916 1.00 70.62 308 ASP A N 1
ATOM 2595 C CA . ASP A 1 308 ? 2.754 -11.252 -6.363 1.00 70.62 308 ASP A CA 1
ATOM 2596 C C . ASP A 1 308 ? 2.794 -10.840 -7.845 1.00 70.62 308 ASP A C 1
ATOM 2598 O O . ASP A 1 308 ? 1.758 -10.544 -8.448 1.00 70.62 308 ASP A O 1
ATOM 2602 N N . GLN A 1 309 ? 3.990 -10.857 -8.440 1.00 78.19 309 GLN A N 1
ATOM 2603 C CA . GLN A 1 309 ? 4.240 -10.793 -9.868 1.00 78.19 309 GLN A CA 1
ATOM 2604 C C . GLN A 1 309 ? 5.551 -11.514 -10.219 1.00 78.19 309 GLN A C 1
ATOM 2606 O O . GLN A 1 309 ? 6.473 -11.602 -9.411 1.00 78.19 309 GLN A O 1
ATOM 2611 N N . ASN A 1 310 ? 5.684 -11.946 -11.478 1.00 85.94 310 ASN A N 1
ATOM 2612 C CA . ASN A 1 310 ? 6.973 -12.299 -12.074 1.00 85.94 310 ASN A CA 1
ATOM 2613 C C . ASN A 1 310 ? 7.874 -11.053 -12.241 1.00 85.94 310 ASN A C 1
ATOM 2615 O O . ASN A 1 310 ? 7.973 -10.484 -13.333 1.00 85.94 310 ASN A O 1
ATOM 2619 N N . TYR A 1 311 ? 8.517 -10.621 -11.153 1.00 87.44 311 TYR A N 1
ATOM 2620 C CA . TYR A 1 311 ? 9.418 -9.466 -11.155 1.00 87.44 311 TYR A CA 1
ATOM 2621 C C . TYR A 1 311 ? 10.673 -9.681 -11.996 1.00 87.44 311 TYR A C 1
ATOM 2623 O O . TYR A 1 311 ? 11.172 -8.718 -12.567 1.00 87.44 311 TYR A O 1
ATOM 2631 N N . GLU A 1 312 ? 11.160 -10.915 -12.136 1.00 87.25 312 GLU A N 1
ATOM 2632 C CA . GLU A 1 312 ? 12.279 -11.207 -13.037 1.00 87.25 312 GLU A CA 1
ATOM 2633 C C . GLU A 1 312 ? 11.906 -10.955 -14.498 1.00 87.25 312 GLU A C 1
ATOM 2635 O O . GLU A 1 312 ? 12.662 -10.338 -15.244 1.00 87.25 312 GLU A O 1
ATOM 2640 N N . GLY A 1 313 ? 10.726 -11.421 -14.915 1.00 89.38 313 GLY A N 1
ATOM 2641 C CA . GLY A 1 313 ? 10.193 -11.162 -16.250 1.00 89.38 313 GLY A CA 1
ATOM 2642 C C . GLY A 1 313 ? 9.960 -9.671 -16.478 1.00 89.38 313 GLY A C 1
ATOM 2643 O O . GLY A 1 313 ? 10.370 -9.135 -17.505 1.00 89.38 313 GLY A O 1
ATOM 2644 N N . LEU A 1 314 ? 9.377 -8.980 -15.493 1.00 92.06 314 LEU A N 1
ATOM 2645 C CA . LEU A 1 314 ? 9.193 -7.528 -15.548 1.00 92.06 314 LEU A CA 1
ATOM 2646 C C . LEU A 1 314 ? 10.531 -6.784 -15.656 1.00 92.06 314 LEU A C 1
ATOM 2648 O O . LEU A 1 314 ? 10.639 -5.854 -16.450 1.00 92.06 314 LEU A O 1
ATOM 2652 N N . LEU A 1 315 ? 11.551 -7.201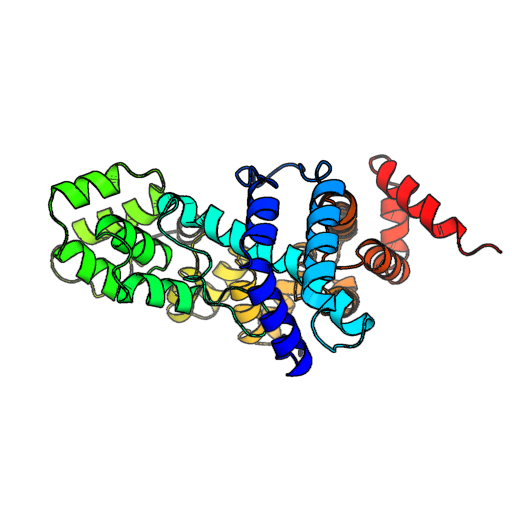 -14.904 1.00 91.50 315 LEU A N 1
ATOM 2653 C CA . LEU A 1 315 ? 12.888 -6.617 -14.952 1.00 91.50 315 LEU A CA 1
ATOM 2654 C C . LEU A 1 315 ? 13.556 -6.836 -16.311 1.00 91.50 315 LEU A C 1
ATOM 2656 O O . LEU A 1 315 ? 14.139 -5.897 -16.846 1.00 91.50 315 LEU A O 1
ATOM 2660 N N . ARG A 1 316 ? 13.440 -8.040 -16.887 1.00 89.19 316 ARG A N 1
ATOM 2661 C CA . ARG A 1 316 ? 13.957 -8.341 -18.233 1.00 89.19 316 ARG A CA 1
ATOM 2662 C C . ARG A 1 316 ? 13.328 -7.443 -19.287 1.00 89.19 316 ARG A C 1
ATOM 2664 O O . ARG A 1 316 ? 14.044 -6.840 -20.079 1.00 89.19 316 ARG A O 1
ATOM 2671 N N . GLU A 1 317 ? 12.005 -7.329 -19.279 1.00 93.25 317 GLU A N 1
ATOM 2672 C CA . GLU A 1 317 ? 11.289 -6.470 -20.223 1.00 93.25 317 GLU A CA 1
ATOM 2673 C C . GLU A 1 317 ? 11.644 -4.994 -20.026 1.00 93.25 317 GLU A C 1
ATOM 2675 O O . GLU A 1 317 ? 11.901 -4.286 -20.998 1.00 93.25 317 GLU A O 1
ATOM 2680 N N . PHE A 1 318 ? 11.726 -4.535 -18.775 1.00 94.56 318 PHE A N 1
ATOM 2681 C CA . PHE A 1 318 ? 12.113 -3.163 -18.455 1.00 94.56 318 PHE A CA 1
ATOM 2682 C C . PHE A 1 318 ? 13.539 -2.841 -18.921 1.00 94.56 318 PHE A C 1
ATOM 2684 O O . PHE A 1 318 ? 13.753 -1.809 -19.553 1.00 94.56 318 PHE A O 1
ATOM 2691 N N . TRP A 1 319 ? 14.497 -3.741 -18.677 1.00 92.69 319 TRP A N 1
ATOM 2692 C CA . TRP A 1 319 ? 15.869 -3.618 -19.171 1.00 92.69 319 TRP A CA 1
ATOM 2693 C C . TRP A 1 319 ? 15.922 -3.639 -20.698 1.00 92.69 319 TRP A C 1
ATOM 2695 O O . TRP A 1 319 ? 16.609 -2.830 -21.308 1.00 92.69 319 TRP A O 1
ATOM 2705 N N . HIS A 1 320 ? 15.174 -4.529 -21.350 1.00 91.69 320 HIS A N 1
ATOM 2706 C CA . HIS A 1 320 ? 15.180 -4.619 -22.806 1.00 91.69 320 HIS A CA 1
ATOM 2707 C C . HIS A 1 320 ? 14.681 -3.327 -23.468 1.00 91.69 320 HIS A C 1
ATOM 2709 O O . HIS A 1 320 ? 15.300 -2.859 -24.426 1.00 91.69 320 HIS A O 1
ATOM 2715 N N . ARG A 1 321 ? 13.607 -2.738 -22.925 1.00 94.25 321 ARG A N 1
ATOM 2716 C CA . ARG A 1 321 ? 12.994 -1.492 -23.412 1.00 94.25 321 ARG A CA 1
ATOM 2717 C C . ARG A 1 321 ? 13.760 -0.228 -23.027 1.00 94.25 321 ARG A C 1
ATOM 2719 O O . ARG A 1 321 ? 13.445 0.834 -23.559 1.00 94.25 321 ARG A O 1
ATOM 2726 N N . SER A 1 322 ? 14.732 -0.310 -22.117 1.00 94.56 322 SER A N 1
ATOM 2727 C CA . SER A 1 322 ? 15.441 0.882 -21.660 1.00 94.56 322 SER A CA 1
ATOM 2728 C C . SER A 1 322 ? 16.377 1.438 -22.741 1.00 94.56 322 SER A C 1
ATOM 2730 O O . SER A 1 322 ? 16.974 0.656 -23.494 1.00 94.56 322 SER A O 1
ATOM 2732 N N . PRO A 1 323 ? 16.564 2.769 -22.809 1.00 95.88 323 PRO A N 1
ATOM 2733 C CA . PRO A 1 323 ? 17.525 3.375 -23.724 1.00 95.88 323 PRO A CA 1
ATOM 2734 C C . PRO A 1 323 ? 18.957 2.896 -23.454 1.00 95.88 323 PRO A C 1
ATOM 2736 O O . PRO A 1 323 ? 19.325 2.598 -22.314 1.00 95.88 323 PRO A O 1
ATOM 2739 N N . ASP A 1 324 ? 19.784 2.844 -24.500 1.00 93.94 324 ASP A N 1
ATOM 2740 C CA . ASP A 1 324 ? 21.148 2.308 -24.398 1.00 93.94 324 ASP A CA 1
ATOM 2741 C C . ASP A 1 324 ? 22.053 3.164 -23.508 1.00 93.94 324 ASP A C 1
ATOM 2743 O O . ASP A 1 324 ? 22.844 2.614 -22.748 1.00 93.94 324 ASP A O 1
ATOM 2747 N N . LEU A 1 325 ? 21.864 4.488 -23.503 1.00 93.25 325 LEU A N 1
ATOM 2748 C CA . LEU A 1 325 ? 22.592 5.399 -22.610 1.00 93.25 325 LEU A CA 1
ATOM 2749 C C . LEU A 1 325 ? 22.419 5.008 -21.132 1.00 93.25 325 LEU A C 1
ATOM 2751 O O . LEU A 1 325 ? 23.400 4.882 -20.401 1.00 93.25 325 LEU A O 1
ATOM 2755 N N . HIS A 1 326 ? 21.187 4.706 -20.710 1.00 93.69 326 HIS A N 1
ATOM 2756 C CA . HIS A 1 326 ? 20.899 4.253 -19.348 1.00 93.69 326 HIS A CA 1
ATOM 2757 C C . HIS A 1 326 ? 21.552 2.899 -19.031 1.00 93.69 326 HIS A C 1
ATOM 2759 O O . HIS A 1 326 ? 22.063 2.701 -17.926 1.00 93.69 326 HIS A O 1
ATOM 2765 N N . LYS A 1 327 ? 21.573 1.967 -19.995 1.00 91.06 327 LYS A N 1
ATOM 2766 C CA . LYS A 1 327 ? 22.248 0.665 -19.835 1.00 91.06 327 LYS A CA 1
ATOM 2767 C C . LYS A 1 327 ? 23.755 0.843 -19.693 1.00 91.06 327 LYS A C 1
ATOM 2769 O O . LYS A 1 327 ? 24.359 0.264 -18.792 1.00 91.06 327 LYS A O 1
ATOM 2774 N N . GLU A 1 328 ? 24.362 1.650 -20.559 1.00 91.56 328 GLU A N 1
ATOM 2775 C CA . GLU A 1 328 ? 25.793 1.940 -20.528 1.00 91.56 328 GLU A CA 1
ATOM 2776 C C . GLU A 1 328 ? 26.215 2.556 -19.197 1.00 91.56 328 GLU A C 1
ATOM 2778 O O . GLU A 1 328 ? 27.221 2.132 -18.627 1.00 91.56 328 GLU A O 1
ATOM 2783 N N . PHE A 1 329 ? 25.437 3.504 -18.669 1.00 91.31 329 PHE A N 1
ATOM 2784 C CA . PHE A 1 329 ? 25.689 4.100 -17.359 1.00 91.31 329 PHE A CA 1
ATOM 2785 C C . PHE A 1 329 ? 25.775 3.038 -16.252 1.00 91.31 329 PHE A C 1
ATOM 2787 O O . PHE A 1 329 ? 26.762 2.969 -15.513 1.00 91.31 329 PHE A O 1
ATOM 2794 N N . VAL A 1 330 ? 24.785 2.142 -16.188 1.00 88.31 330 VAL A N 1
ATOM 2795 C CA . VAL A 1 330 ? 24.750 1.036 -15.219 1.00 88.31 330 VAL A CA 1
ATOM 2796 C C . VAL A 1 330 ? 25.938 0.085 -15.401 1.00 88.31 330 VAL A C 1
ATOM 2798 O O . VAL A 1 330 ? 26.556 -0.343 -14.423 1.00 88.31 330 VAL A O 1
ATOM 2801 N N . LEU A 1 331 ? 26.294 -0.238 -16.647 1.00 87.25 331 LEU A N 1
ATOM 2802 C CA . LEU A 1 331 ? 27.408 -1.134 -16.960 1.00 87.25 331 LEU A CA 1
ATOM 2803 C C . LEU A 1 331 ? 28.776 -0.527 -16.619 1.00 87.25 331 LEU A C 1
ATOM 2805 O O . LEU A 1 331 ? 29.686 -1.273 -16.252 1.00 87.25 331 LEU A O 1
ATOM 2809 N N . ARG A 1 332 ? 28.930 0.799 -16.669 1.00 87.06 332 ARG A N 1
ATOM 2810 C CA . ARG A 1 332 ? 30.168 1.493 -16.272 1.00 87.06 332 ARG A CA 1
ATOM 2811 C C . ARG A 1 332 ? 30.313 1.627 -14.760 1.00 87.06 332 ARG A C 1
ATOM 2813 O O . ARG A 1 332 ? 31.430 1.669 -14.259 1.00 87.06 332 ARG A O 1
ATOM 2820 N N . ASN A 1 333 ? 29.212 1.651 -14.016 1.00 81.94 333 ASN A N 1
ATOM 2821 C CA . ASN A 1 333 ? 29.265 1.880 -12.579 1.00 81.94 333 ASN A CA 1
ATOM 2822 C C . ASN A 1 333 ? 29.721 0.616 -11.820 1.00 81.94 333 ASN A C 1
ATOM 2824 O O . ASN A 1 333 ? 29.065 -0.428 -11.853 1.00 81.94 333 ASN A O 1
ATOM 2828 N N . GLU A 1 334 ? 30.883 0.668 -11.165 1.00 71.00 334 GLU A N 1
ATOM 2829 C CA . GLU A 1 334 ? 31.490 -0.485 -10.476 1.00 71.00 334 GLU A CA 1
ATOM 2830 C C . GLU A 1 334 ? 30.723 -0.928 -9.222 1.00 71.00 334 GLU A C 1
ATOM 2832 O O . GLU A 1 334 ? 30.792 -2.095 -8.845 1.00 71.00 334 GLU A O 1
ATOM 2837 N N . GLY A 1 335 ? 29.898 -0.058 -8.628 1.00 66.94 335 GLY A N 1
ATOM 2838 C CA . GLY A 1 335 ? 29.098 -0.369 -7.433 1.00 66.94 335 GLY A CA 1
ATOM 2839 C C . GLY A 1 335 ? 27.964 -1.385 -7.647 1.00 66.94 335 GLY A C 1
ATOM 2840 O O . GLY A 1 335 ? 27.137 -1.587 -6.758 1.00 66.94 335 GLY A O 1
ATOM 2841 N N . PHE A 1 336 ? 27.891 -2.008 -8.826 1.00 69.56 336 PHE A N 1
ATOM 2842 C CA . PHE A 1 336 ? 26.734 -2.760 -9.312 1.00 69.56 336 PHE A CA 1
ATOM 2843 C C . PHE A 1 336 ? 27.048 -4.193 -9.702 1.00 69.56 336 PHE A C 1
ATOM 2845 O O . PHE A 1 336 ? 26.303 -4.787 -10.475 1.00 69.56 336 PHE A O 1
ATOM 2852 N N . THR A 1 337 ? 28.108 -4.783 -9.151 1.00 71.25 337 THR A N 1
ATOM 2853 C CA . THR A 1 337 ? 28.515 -6.155 -9.479 1.00 71.25 337 THR A CA 1
ATOM 2854 C C . THR A 1 337 ? 27.349 -7.138 -9.388 1.00 71.25 337 THR A C 1
ATOM 2856 O O . THR A 1 337 ? 27.135 -7.877 -10.332 1.00 71.25 337 THR A O 1
ATOM 2859 N N . ARG A 1 338 ? 26.499 -7.066 -8.350 1.00 67.12 338 ARG A N 1
ATOM 2860 C CA . ARG A 1 338 ? 25.298 -7.922 -8.239 1.00 67.12 338 ARG A CA 1
ATOM 2861 C C . ARG A 1 338 ? 24.269 -7.703 -9.351 1.00 67.12 338 ARG A C 1
ATOM 2863 O O . ARG A 1 338 ? 23.732 -8.674 -9.860 1.00 67.12 338 ARG A O 1
ATOM 2870 N N . LEU A 1 339 ? 24.001 -6.451 -9.728 1.00 71.19 339 LEU A N 1
ATOM 2871 C CA . LEU A 1 339 ? 23.082 -6.118 -10.824 1.00 71.19 339 LEU A CA 1
ATOM 2872 C C . LEU A 1 339 ? 23.645 -6.610 -12.162 1.00 71.19 339 LEU A C 1
ATOM 2874 O O . LEU A 1 339 ? 22.908 -7.188 -12.949 1.00 71.19 339 LEU A O 1
ATOM 2878 N N . LYS A 1 340 ? 24.952 -6.448 -12.393 1.00 75.94 340 LYS A N 1
ATOM 2879 C CA . LYS A 1 340 ? 25.630 -6.953 -13.593 1.00 75.94 340 LYS A CA 1
ATOM 2880 C C . LYS A 1 340 ? 25.672 -8.476 -13.629 1.00 75.94 340 LYS A C 1
ATOM 2882 O O . LYS A 1 340 ? 25.436 -9.035 -14.686 1.00 75.94 340 LYS A O 1
ATOM 2887 N N . THR A 1 341 ? 25.937 -9.141 -12.504 1.00 76.38 341 THR A N 1
ATOM 2888 C CA . THR A 1 341 ? 25.896 -10.606 -12.389 1.00 76.38 341 THR A CA 1
ATOM 2889 C C . THR A 1 341 ? 24.502 -11.120 -12.698 1.00 76.38 341 THR A C 1
ATOM 2891 O O . THR A 1 341 ? 24.374 -11.980 -13.558 1.00 76.38 341 THR A O 1
ATOM 2894 N N . PHE A 1 342 ? 23.475 -10.521 -12.085 1.00 72.75 342 PHE A N 1
ATOM 2895 C CA . PHE A 1 342 ? 22.080 -10.831 -12.374 1.00 72.75 342 PHE A CA 1
ATOM 2896 C C . PHE A 1 342 ? 21.840 -10.676 -13.882 1.00 72.75 342 PHE A C 1
ATOM 2898 O O . PHE A 1 342 ? 21.624 -11.665 -14.566 1.00 72.75 342 PHE A O 1
ATOM 2905 N N . LEU A 1 343 ? 22.009 -9.475 -14.448 1.00 70.88 343 LEU A N 1
ATOM 2906 C CA . LEU A 1 343 ? 21.807 -9.214 -15.883 1.00 70.88 343 LEU A CA 1
ATOM 2907 C C . LEU A 1 343 ? 22.618 -10.143 -16.810 1.00 70.88 343 LEU A C 1
ATOM 2909 O O . LEU A 1 343 ? 22.091 -10.582 -17.829 1.00 70.88 343 LEU A O 1
ATOM 2913 N N . ALA A 1 344 ? 23.857 -10.488 -16.451 1.00 75.06 344 ALA A N 1
ATOM 2914 C CA . ALA A 1 344 ? 24.692 -11.416 -17.209 1.00 75.06 344 ALA A CA 1
ATOM 2915 C C . ALA A 1 344 ? 24.127 -12.844 -17.196 1.00 75.06 344 ALA A C 1
ATOM 2917 O O . ALA A 1 344 ? 24.103 -13.485 -18.242 1.00 75.06 344 ALA A O 1
ATOM 2918 N N . GLU A 1 345 ? 23.613 -13.326 -16.062 1.00 70.25 345 GLU A N 1
ATOM 2919 C CA . GLU A 1 345 ? 22.892 -14.606 -15.977 1.00 70.25 345 GLU A CA 1
ATOM 2920 C C . GLU A 1 345 ? 21.629 -14.610 -16.863 1.00 70.25 345 GLU A C 1
ATOM 2922 O O . GLU A 1 345 ? 21.245 -15.657 -17.388 1.00 70.25 345 GLU A O 1
ATOM 2927 N N . PHE A 1 346 ? 21.017 -13.443 -17.110 1.00 62.19 346 PHE A N 1
ATOM 2928 C CA . PHE A 1 346 ? 19.840 -13.304 -17.979 1.00 62.19 346 PHE A CA 1
ATOM 2929 C C . PHE A 1 346 ? 20.170 -13.227 -19.480 1.00 62.19 346 PHE A C 1
ATOM 2931 O O . PHE A 1 346 ? 19.445 -13.823 -20.287 1.00 62.19 346 PHE A O 1
ATOM 2938 N N . ASP A 1 347 ? 21.253 -12.547 -19.871 1.00 58.94 347 ASP A N 1
ATOM 2939 C CA . ASP A 1 347 ? 21.622 -12.326 -21.281 1.00 58.94 347 ASP A CA 1
ATOM 2940 C C . ASP A 1 347 ? 22.161 -13.586 -21.998 1.00 58.94 347 ASP A C 1
ATOM 2942 O O . ASP A 1 347 ? 22.088 -13.677 -23.228 1.00 58.94 347 ASP A O 1
ATOM 2946 N N . PHE A 1 348 ? 22.602 -14.627 -21.276 1.00 47.06 348 PHE A N 1
ATOM 2947 C CA . PHE A 1 348 ? 23.047 -15.895 -21.891 1.00 47.06 348 PHE A CA 1
ATOM 2948 C C . PHE A 1 348 ? 21.918 -16.767 -22.477 1.00 47.06 348 PHE A C 1
ATOM 2950 O O . PHE A 1 348 ? 22.195 -17.786 -23.106 1.00 47.06 348 PHE A O 1
ATOM 2957 N N . SER A 1 349 ? 20.654 -16.347 -22.375 1.00 43.22 349 SER A N 1
ATOM 2958 C CA . SER A 1 349 ? 19.522 -17.023 -23.032 1.00 43.22 349 SER A CA 1
ATOM 2959 C C . SER A 1 349 ? 19.252 -16.566 -24.480 1.00 43.22 349 SER A C 1
ATOM 2961 O O . SER A 1 349 ? 18.342 -17.087 -25.121 1.00 43.22 349 SER A O 1
ATOM 2963 N N . ARG A 1 350 ? 20.048 -15.631 -25.033 1.00 45.31 350 ARG A N 1
ATOM 2964 C CA . ARG A 1 350 ? 19.929 -15.144 -26.430 1.00 45.31 350 ARG A CA 1
ATOM 2965 C C . ARG A 1 350 ? 21.095 -15.511 -27.361 1.00 45.31 350 ARG A C 1
ATOM 2967 O O . ARG A 1 350 ? 21.179 -14.987 -28.470 1.00 45.31 350 ARG A O 1
ATOM 2974 N N . LYS A 1 351 ? 21.970 -16.435 -26.960 1.00 36.78 351 LYS A N 1
ATOM 2975 C CA . LYS A 1 351 ? 22.925 -17.088 -27.870 1.00 36.78 351 LYS A CA 1
ATOM 2976 C C . LYS A 1 351 ? 22.787 -18.604 -27.773 1.00 36.78 351 LYS A C 1
ATOM 2978 O O . LYS A 1 351 ? 23.562 -19.234 -27.065 1.00 36.78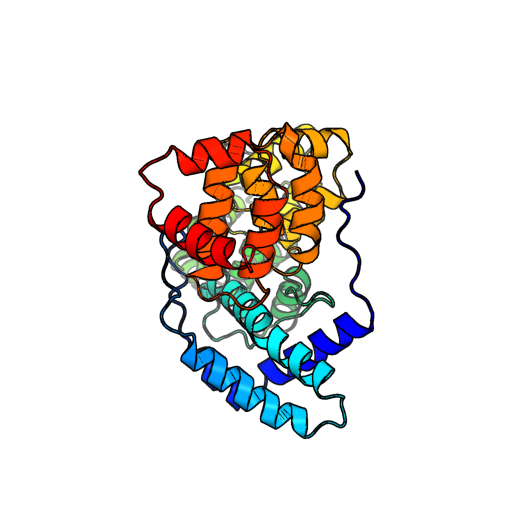 351 LYS A O 1
ATOM 2983 N N . ASN A 1 352 ? 21.785 -19.142 -28.463 1.00 32.50 352 ASN A N 1
ATOM 2984 C CA . ASN A 1 352 ? 21.803 -20.451 -29.122 1.00 32.50 352 ASN A CA 1
ATOM 2985 C C . ASN A 1 352 ? 20.743 -20.467 -30.218 1.00 32.50 352 ASN A C 1
ATOM 2987 O O . ASN A 1 352 ? 19.577 -20.146 -29.895 1.00 32.50 352 ASN A O 1
#

Sequence (352 aa):
MNIRPQVPSLKEMMMIKVAILLSRDNEIKSLVVNVKDDFYDSSISFYDLRGNQWTEIQEKAMDKISTVELPTSLQKRIVELIKPLSLEAQKWKGIHSFLGNTVSDQDICWKGDGLINWQKTMWTLLIKKKLDVTHRFLLACHYCSLADICTIWNKMTQSNKKSVSAIYEPRLVWNWVEWIHRTVEKIDVWPRGKGNFPLLYRNVPLGIRTIFSELDLEERQKFLMYFVSNRTLPLDDFRFFISTMDGKHLEELFRMYPYQVLQYFLQWPLHKYFLDVADRLWVYISEEDFQDILRYIIFQRINGGWDDQNYEGLLREFWHRSPDLHKEFVLRNEGFTRLKTFLAEFDFSRKN

Organism: NCBI:txid1538125

Foldseek 3Di:
DPLAPDDDDPLLLVLLVVLLVLLQPPVLVVLLVVVDDPPPDPDDADQLPPLPSLVVSLVVQLVVCVVPPDPSVSSNVSSLSNVLLSVLVVVVCVLLVVCPPLDDSVLFDADSLSHTPLVSSLVSCLVVCSDDLLSNLVSCLLQVVLVSNVVSVVVDDPVSVVVNCVDPPHQSSVVSVVVCVVCVDDPDDDPPDDDCVLVSNQSRPNPLVVVLVVDDPVRNLVSVLVCLVVVRDDLVRVSVVCNPDDPVSNVVSCLVRVLSVLVSCVRPPNVVCNVVSLLVSLVRQDLVSLVVNLCCLVRVDVSSSHVSDPSVVVSVSSVVSHDVVSVVSQVPDPVCPVVVVSVVVVVVVPDD